Protein AF-0000000065813125 (afdb_homodimer)

Solvent-accessible surface area (backbone atoms only — not comparable to full-atom values): 13367 Å² total; per-residue (Å²): 130,63,46,65,55,63,41,62,30,25,76,52,88,74,86,52,54,38,49,26,31,68,71,47,76,56,97,66,33,38,31,30,34,45,43,91,52,68,70,61,21,37,37,38,36,41,31,60,46,72,47,95,60,71,37,33,35,40,44,36,37,39,37,48,48,38,74,35,76,42,75,55,94,86,38,79,38,81,37,50,70,49,64,30,41,36,41,37,38,36,38,35,47,63,82,59,48,48,71,53,29,41,50,52,45,34,33,58,37,25,51,46,29,88,86,27,37,57,38,48,16,47,24,61,71,46,55,54,99,130,67,41,68,57,64,43,60,29,24,74,52,87,73,87,54,53,39,48,26,31,67,71,46,76,56,97,66,32,41,29,27,32,45,42,89,52,70,70,61,20,37,37,38,37,40,32,60,45,71,50,92,91,45,37,33,36,38,43,35,38,39,38,48,48,39,73,36,78,42,75,55,95,86,40,79,38,81,38,50,71,47,63,30,42,37,42,36,39,37,38,35,49,64,83,60,47,50,71,52,28,40,51,52,46,34,32,56,38,26,53,46,30,86,86,25,40,57,38,50,19,47,26,60,70,48,64,77,73

Organism: Enterobacteria phage f2 (NCBI:txid12016)

Secondary structure (DSSP, 8-state):
--S---EEEE-STTTT-EEEEEEEEETTEEEEES-S-GGG--EEEEEEEE-SSSEEEEEEEEEEEEEEEEEETTEEEEEEEEEEEEEEEEEEETT--HHHHHHHHHHHHHHT-TTSHHHHHHHTT----/--S---EEEE-STTTT-EEEEEEEEETTEEEEES-S-GGG--EEEEEEEE-TTSEEEEEEEEEEEEEEEEEETTEEEEEEEEEEEEEEEEEEETT--HHHHHHHHHHHHHHT-TTSHHHHHHHTT----

pLDDT: mean 89.09, std 10.0, range [42.03, 98.44]

Structure (mmCIF, N/CA/C/O backbone):
data_AF-0000000065813125-model_v1
#
loop_
_entity.id
_entity.type
_entity.pdbx_description
1 polymer 'Capsid protein'
#
loop_
_atom_site.group_PDB
_atom_site.id
_atom_site.type_symbol
_atom_site.label_atom_id
_atom_site.label_alt_id
_atom_site.label_comp_id
_atom_site.label_asym_id
_atom_site.label_entity_id
_atom_site.label_seq_id
_atom_site.pdbx_PDB_ins_code
_atom_site.Cartn_x
_atom_site.Cartn_y
_atom_site.Cartn_z
_atom_site.occupancy
_atom_site.B_iso_or_equiv
_atom_site.auth_seq_id
_atom_site.auth_comp_id
_atom_site.auth_asym_id
_atom_site.auth_atom_id
_atom_site.pdbx_PDB_model_num
ATOM 1 N N . ALA A 1 1 ? 24.297 2.996 3.354 1 42.03 1 ALA A N 1
ATOM 2 C CA . ALA A 1 1 ? 24.109 1.572 3.088 1 42.03 1 ALA A CA 1
ATOM 3 C C . ALA A 1 1 ? 22.938 1.348 2.125 1 42.03 1 ALA A C 1
ATOM 5 O O . ALA A 1 1 ? 21.922 2.047 2.191 1 42.03 1 ALA A O 1
ATOM 6 N N . SER A 1 2 ? 23.062 0.687 0.955 1 60.03 2 SER A N 1
ATOM 7 C CA . SER A 1 2 ? 22.078 0.511 -0.102 1 60.03 2 SER A CA 1
ATOM 8 C C . SER A 1 2 ? 20.812 -0.172 0.426 1 60.03 2 SER A C 1
ATOM 10 O O . SER A 1 2 ? 20.906 -1.135 1.191 1 60.03 2 SER A O 1
ATOM 12 N N . ASN A 1 3 ? 19.641 0.522 0.555 1 76.31 3 ASN A N 1
ATOM 13 C CA . ASN A 1 3 ? 18.375 -0.06 0.98 1 76.31 3 ASN A CA 1
ATOM 14 C C . ASN A 1 3 ? 17.859 -1.075 -0.034 1 76.31 3 ASN A C 1
ATOM 16 O O . ASN A 1 3 ? 16.734 -1.58 0.101 1 76.31 3 ASN A O 1
ATOM 20 N N . PHE A 1 4 ? 18.812 -1.383 -1.034 1 89.56 4 PHE A N 1
ATOM 21 C CA . PHE A 1 4 ? 18.438 -2.348 -2.059 1 89.56 4 PHE A CA 1
ATOM 22 C C . PHE A 1 4 ? 18.844 -3.76 -1.652 1 89.56 4 PHE A C 1
ATOM 24 O O . PHE A 1 4 ? 19.844 -4.281 -2.135 1 89.56 4 PHE A O 1
ATOM 31 N N . THR A 1 5 ? 18.156 -4.352 -0.687 1 93.56 5 THR A N 1
ATOM 32 C CA . THR A 1 5 ? 18.422 -5.648 -0.076 1 93.56 5 THR A CA 1
ATOM 33 C C . THR A 1 5 ? 17.219 -6.566 -0.185 1 93.56 5 THR A C 1
ATOM 35 O O . THR A 1 5 ? 16.125 -6.121 -0.535 1 93.56 5 THR A O 1
ATOM 38 N N . GLN A 1 6 ? 17.516 -7.852 0.029 1 95.31 6 GLN A N 1
ATOM 39 C CA . GLN A 1 6 ? 16.406 -8.82 0.037 1 95.31 6 GLN A CA 1
ATOM 40 C C . GLN A 1 6 ? 15.484 -8.586 1.226 1 95.31 6 GLN A C 1
ATOM 42 O O . GLN A 1 6 ? 15.898 -8.031 2.246 1 95.31 6 GLN A O 1
ATOM 47 N N . PHE A 1 7 ? 14.188 -8.945 1.043 1 95.12 7 PHE A N 1
ATOM 48 C CA . PHE A 1 7 ? 13.242 -8.859 2.146 1 95.12 7 PHE A CA 1
ATOM 49 C C . PHE A 1 7 ? 12.109 -9.859 1.967 1 95.12 7 PHE A C 1
ATOM 51 O O . PHE A 1 7 ? 11.898 -10.383 0.869 1 95.12 7 PHE A O 1
ATOM 58 N N . VAL A 1 8 ? 11.43 -10.148 3.074 1 95.62 8 VAL A N 1
ATOM 59 C CA . VAL A 1 8 ? 10.258 -11.016 3.047 1 95.62 8 VAL A CA 1
ATOM 60 C C . VAL A 1 8 ? 9.039 -10.234 2.576 1 95.62 8 VAL A C 1
ATOM 62 O O . VAL A 1 8 ? 8.602 -9.297 3.246 1 95.62 8 VAL A O 1
ATOM 65 N N . LEU A 1 9 ? 8.547 -10.594 1.414 1 96.75 9 LEU A N 1
ATOM 66 C CA . LEU A 1 9 ? 7.371 -9.938 0.85 1 96.75 9 LEU A CA 1
ATOM 67 C C . LEU A 1 9 ? 6.09 -10.562 1.395 1 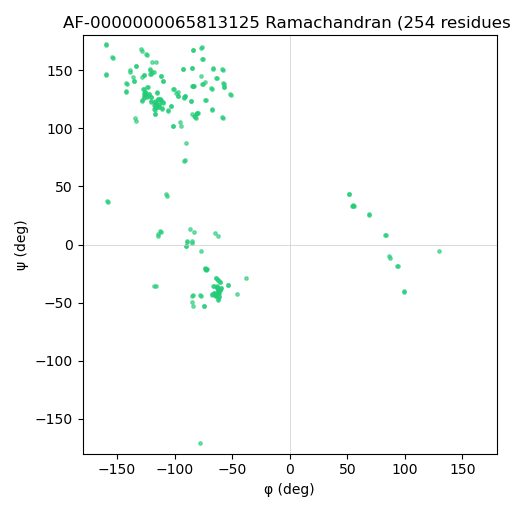96.75 9 LEU A C 1
ATOM 69 O O . LEU A 1 9 ? 5.129 -9.844 1.701 1 96.75 9 LEU A O 1
ATOM 73 N N . VAL A 1 10 ? 6.051 -11.883 1.447 1 95.19 10 VAL A N 1
ATOM 74 C CA . VAL A 1 10 ? 4.914 -12.586 2.023 1 95.19 10 VAL A CA 1
ATOM 75 C C . VAL A 1 10 ? 5.359 -13.367 3.262 1 95.19 10 VAL A C 1
ATOM 77 O O . VAL A 1 10 ? 6.234 -14.234 3.176 1 95.19 10 VAL A O 1
ATOM 80 N N . ASN A 1 11 ? 4.754 -12.984 4.398 1 92.31 11 ASN A N 1
ATOM 81 C CA . ASN A 1 11 ? 4.957 -13.727 5.637 1 92.31 11 ASN A CA 1
ATOM 82 C C . ASN A 1 11 ? 3.773 -14.641 5.945 1 92.31 11 ASN A C 1
ATOM 84 O O . ASN A 1 11 ? 2.707 -14.164 6.344 1 92.31 11 ASN A O 1
ATOM 88 N N . ASP A 1 12 ? 3.959 -15.898 5.664 1 83.69 12 ASP A N 1
ATOM 89 C CA . ASP A 1 12 ? 2.896 -16.859 5.914 1 83.69 12 ASP A CA 1
ATOM 90 C C . ASP A 1 12 ? 3.229 -17.75 7.117 1 83.69 12 ASP A C 1
ATOM 92 O O . ASP A 1 12 ? 3.105 -18.969 7.051 1 83.69 12 ASP A O 1
ATOM 96 N N . GLY A 1 13 ? 3.742 -17.141 8.188 1 74.31 13 GLY A N 1
ATOM 97 C CA . GLY A 1 13 ? 4.031 -17.844 9.422 1 74.31 13 GLY A CA 1
ATOM 98 C C . GLY A 1 13 ? 5.18 -18.828 9.289 1 74.31 13 GLY A C 1
ATOM 99 O O . GLY A 1 13 ? 5.227 -19.844 10 1 74.31 13 GLY A O 1
ATOM 100 N N . GLY A 1 14 ? 6.148 -18.625 8.344 1 69.94 14 GLY A N 1
ATOM 101 C CA . GLY A 1 14 ? 7.34 -19.438 8.219 1 69.94 14 GLY A CA 1
ATOM 102 C C . GLY A 1 14 ? 7.227 -20.5 7.133 1 69.94 14 GLY A C 1
ATOM 103 O O . GLY A 1 14 ? 8.18 -20.734 6.387 1 69.94 14 GLY A O 1
ATOM 104 N N . THR A 1 15 ? 6.113 -21.172 6.969 1 64.56 15 THR A N 1
ATOM 105 C CA . THR A 1 15 ? 6.023 -22.297 6.051 1 64.56 15 THR A CA 1
ATOM 106 C C . THR A 1 15 ? 5.727 -21.828 4.633 1 64.56 15 THR A C 1
ATOM 108 O O . THR A 1 15 ? 6.035 -22.531 3.662 1 64.56 15 THR A O 1
ATOM 111 N N . GLY A 1 16 ? 5.664 -20.469 4.457 1 78.56 16 GLY A N 1
ATOM 112 C CA . GLY A 1 16 ? 5.25 -20.016 3.141 1 78.56 16 GLY A CA 1
ATOM 113 C C . GLY A 1 16 ? 5.695 -18.594 2.836 1 78.56 16 GLY A C 1
ATOM 114 O O . GLY A 1 16 ? 5.051 -17.891 2.055 1 78.56 16 GLY A O 1
ATOM 115 N N . ASN A 1 17 ? 6.91 -18.422 3.377 1 90.5 17 ASN A N 1
ATOM 116 C CA . ASN A 1 17 ? 7.391 -17.062 3.133 1 90.5 17 ASN A CA 1
ATOM 117 C C . ASN A 1 17 ? 7.875 -16.891 1.696 1 90.5 17 ASN A C 1
ATOM 119 O O . ASN A 1 17 ? 8.453 -17.812 1.116 1 90.5 17 ASN A O 1
ATOM 123 N N . VAL A 1 18 ? 7.555 -15.844 1.128 1 93.06 18 VAL A N 1
ATOM 124 C CA . VAL A 1 18 ? 8.133 -15.453 -0.151 1 93.06 18 VAL A CA 1
ATOM 125 C C . VAL A 1 18 ? 9.133 -14.32 0.063 1 93.06 18 VAL A C 1
ATOM 127 O O . VAL A 1 18 ? 8.758 -13.234 0.521 1 93.06 18 VAL A O 1
ATOM 130 N N . THR A 1 19 ? 10.359 -14.648 -0.222 1 94.88 19 THR A N 1
ATOM 131 C CA . THR A 1 19 ? 11.414 -13.633 -0.157 1 94.88 19 THR A CA 1
ATOM 132 C C . THR A 1 19 ? 11.758 -13.125 -1.553 1 94.88 19 THR A C 1
ATOM 134 O O . THR A 1 19 ? 11.852 -13.906 -2.5 1 94.88 19 THR A O 1
ATOM 137 N N . VAL A 1 20 ? 11.844 -11.812 -1.65 1 95.69 20 VAL A N 1
ATOM 138 C CA . VAL A 1 20 ? 12.281 -11.242 -2.92 1 95.69 20 VAL A CA 1
ATOM 139 C C . VAL A 1 20 ? 13.68 -10.641 -2.762 1 95.69 20 VAL A C 1
ATOM 141 O O . VAL A 1 20 ? 14 -10.07 -1.717 1 95.69 20 VAL A O 1
ATOM 144 N N . ALA A 1 21 ? 14.453 -10.836 -3.771 1 94.88 21 ALA A N 1
ATOM 145 C CA . ALA A 1 21 ? 15.836 -10.359 -3.773 1 94.88 21 ALA A CA 1
ATOM 146 C C . ALA A 1 21 ? 16.078 -9.398 -4.934 1 94.88 21 ALA A C 1
ATOM 148 O O . ALA A 1 21 ? 15.398 -9.469 -5.961 1 94.88 21 ALA A O 1
ATOM 149 N N . PRO A 1 22 ? 17.016 -8.453 -4.695 1 94.31 22 PRO A N 1
ATOM 150 C CA . PRO A 1 22 ? 17.375 -7.559 -5.797 1 94.31 22 PRO A CA 1
ATOM 151 C C . PRO A 1 22 ? 17.719 -8.312 -7.078 1 94.31 22 PRO A C 1
ATOM 153 O O . PRO A 1 22 ? 18.5 -9.266 -7.047 1 94.31 22 PRO A O 1
ATOM 156 N N . SER A 1 23 ? 17.109 -7.918 -8.117 1 93 23 SER A N 1
ATOM 157 C CA . SER A 1 23 ? 17.359 -8.578 -9.398 1 93 23 SER A CA 1
ATOM 158 C C . SER A 1 23 ? 17.984 -7.613 -10.406 1 93 23 SER A C 1
ATOM 160 O O . SER A 1 23 ? 18.719 -8.023 -11.297 1 93 23 SER A O 1
ATOM 162 N N . ASN A 1 24 ? 17.562 -6.398 -10.336 1 91.94 24 ASN A N 1
ATOM 163 C CA . ASN A 1 24 ? 18.016 -5.402 -11.297 1 91.94 24 ASN A CA 1
ATOM 164 C C . ASN A 1 24 ? 17.812 -3.984 -10.773 1 91.94 24 ASN A C 1
ATOM 166 O O . ASN A 1 24 ? 16.906 -3.732 -9.977 1 91.94 24 ASN A O 1
ATOM 170 N N . PHE A 1 25 ? 18.734 -3.096 -11.148 1 92.81 25 PHE A N 1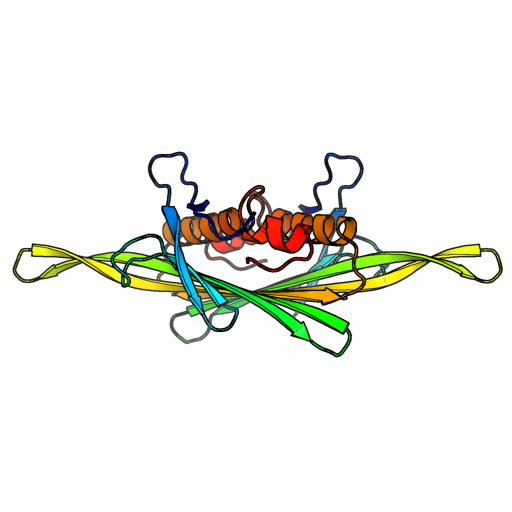
ATOM 171 C CA . PHE A 1 25 ? 18.578 -1.657 -10.961 1 92.81 25 PHE A CA 1
ATOM 172 C C . PHE A 1 25 ? 18.953 -0.908 -12.234 1 92.81 25 PHE A C 1
ATOM 174 O O . PHE A 1 25 ? 20.125 -0.836 -12.602 1 92.81 25 PHE A O 1
ATOM 181 N N . ALA A 1 26 ? 17.938 -0.42 -12.891 1 91.19 26 ALA A N 1
ATOM 182 C CA . ALA A 1 26 ? 18.172 0.284 -14.148 1 91.19 26 ALA A CA 1
ATOM 183 C C . ALA A 1 26 ? 17.25 1.487 -14.289 1 91.19 26 ALA A C 1
ATOM 185 O O . ALA A 1 26 ? 16.078 1.416 -13.93 1 91.19 26 ALA A O 1
ATOM 186 N N . ASN A 1 27 ? 17.766 2.639 -14.781 1 90.31 27 ASN A N 1
ATOM 187 C CA . ASN A 1 27 ? 17 3.848 -15.07 1 90.31 27 ASN A CA 1
ATOM 188 C C . ASN A 1 27 ? 16.234 4.328 -13.844 1 90.31 27 ASN A C 1
ATOM 190 O O . ASN A 1 27 ? 15.062 4.703 -13.953 1 90.31 27 ASN A O 1
ATOM 194 N N . GLY A 1 28 ? 16.781 4.137 -12.703 1 89 28 GLY A N 1
ATOM 195 C CA . GLY A 1 28 ? 16.188 4.629 -11.469 1 89 28 GLY A CA 1
ATOM 196 C C . GLY A 1 28 ? 15.102 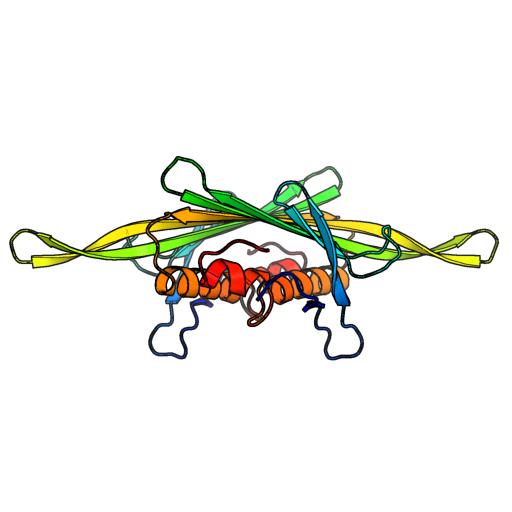3.711 -10.922 1 89 28 GLY A C 1
ATOM 197 O O . GLY A 1 28 ? 14.367 4.086 -10.008 1 89 28 GLY A O 1
ATOM 198 N N . VAL A 1 29 ? 14.977 2.535 -11.531 1 94.31 29 VAL A N 1
ATOM 199 C CA . VAL A 1 29 ? 13.969 1.584 -11.078 1 94.31 29 VAL A CA 1
ATOM 200 C C . VAL A 1 29 ? 14.648 0.377 -10.438 1 94.31 29 VAL A C 1
ATOM 202 O O . VAL A 1 29 ? 15.453 -0.307 -11.078 1 94.31 29 VAL A O 1
ATOM 205 N N . ALA A 1 30 ? 14.391 0.159 -9.133 1 95.62 30 ALA A N 1
ATOM 206 C CA . ALA A 1 30 ? 14.836 -1.035 -8.422 1 95.62 30 ALA A CA 1
ATOM 207 C C . ALA A 1 30 ? 13.867 -2.191 -8.625 1 95.62 30 ALA A C 1
ATOM 209 O O . ALA A 1 30 ? 12.648 -2.002 -8.578 1 95.62 30 ALA A O 1
ATOM 210 N N . GLU A 1 31 ? 14.414 -3.355 -8.859 1 95.31 31 GLU A N 1
ATOM 211 C CA . GLU A 1 31 ? 13.586 -4.543 -9.062 1 95.31 31 GLU A CA 1
ATOM 212 C C . GLU A 1 31 ? 14.008 -5.672 -8.125 1 95.31 31 GLU A C 1
ATOM 214 O O . GLU A 1 31 ? 15.195 -5.965 -7.992 1 95.31 31 GLU A O 1
ATOM 219 N N . TRP A 1 32 ? 13.047 -6.266 -7.371 1 95.56 32 TRP A N 1
ATOM 220 C CA . TRP A 1 32 ? 13.203 -7.488 -6.594 1 95.56 32 TRP A CA 1
ATOM 221 C C . TRP A 1 32 ? 12.375 -8.625 -7.188 1 95.56 32 TRP A C 1
ATOM 223 O O . TRP A 1 32 ? 11.258 -8.406 -7.656 1 95.56 32 TRP A O 1
ATOM 233 N N . ILE A 1 33 ? 12.875 -9.828 -7.109 1 95.56 33 ILE A N 1
ATOM 234 C CA . ILE A 1 33 ? 12.133 -10.984 -7.602 1 95.56 33 ILE A CA 1
ATOM 235 C C . ILE A 1 33 ? 12.289 -12.148 -6.621 1 95.56 33 ILE A C 1
ATOM 237 O O . ILE A 1 33 ? 13.289 -12.234 -5.902 1 95.56 33 ILE A O 1
ATOM 241 N N . SER A 1 34 ? 11.297 -13.016 -6.48 1 93.81 34 SER A N 1
ATOM 242 C CA . SER A 1 34 ? 11.32 -14.141 -5.551 1 93.81 34 SER A CA 1
ATOM 243 C C . SER A 1 34 ? 12.031 -15.344 -6.156 1 93.81 34 SER A C 1
ATOM 245 O O . SER A 1 34 ? 12.539 -16.203 -5.434 1 93.81 34 SER A O 1
ATOM 247 N N . SER A 1 35 ? 11.68 -15.75 -7.242 1 77.5 35 SER A N 1
ATOM 248 C CA . SER A 1 35 ? 12.219 -16.953 -7.867 1 77.5 35 SER A CA 1
ATOM 249 C C . SER A 1 35 ? 12.969 -16.625 -9.148 1 77.5 35 SER A C 1
ATOM 251 O O . SER A 1 35 ? 12.805 -15.539 -9.711 1 77.5 35 SER A O 1
ATOM 253 N N . ASN A 1 36 ? 13.766 -17.641 -9.289 1 63.97 36 ASN A N 1
ATOM 254 C CA . ASN A 1 36 ? 14.539 -17.516 -10.516 1 63.97 36 ASN A CA 1
ATOM 255 C C . ASN A 1 36 ? 13.68 -17.781 -11.75 1 63.97 36 ASN A C 1
ATOM 257 O O . ASN A 1 36 ? 14.047 -17.406 -12.859 1 63.97 36 ASN A O 1
ATOM 261 N N . SER A 1 37 ? 12.539 -18.5 -11.438 1 69.38 37 SER A N 1
ATOM 262 C CA . SER A 1 37 ? 11.633 -18.625 -12.578 1 69.38 37 SER A CA 1
ATOM 263 C C . SER A 1 37 ? 10.719 -17.422 -12.695 1 69.38 37 SER A C 1
ATOM 265 O O . SER A 1 37 ? 9.836 -17.219 -11.859 1 69.38 37 SER A O 1
ATOM 267 N N . ARG A 1 38 ? 10.891 -16.641 -13.719 1 68.75 38 ARG A N 1
ATOM 268 C CA . ARG A 1 38 ? 10.242 -15.344 -13.883 1 68.75 38 ARG A CA 1
ATOM 269 C C . ARG A 1 38 ? 8.727 -15.5 -14 1 68.75 38 ARG A C 1
ATOM 271 O O . ARG A 1 38 ? 7.977 -14.625 -13.562 1 68.75 38 ARG A O 1
ATOM 278 N N . SER A 1 39 ? 8.32 -16.703 -14.539 1 76.38 39 SER A N 1
ATOM 279 C CA . SER A 1 39 ? 6.883 -16.844 -14.75 1 76.38 39 SER A CA 1
ATOM 280 C C . SER A 1 39 ? 6.148 -17.031 -13.422 1 76.38 39 SER A C 1
ATOM 282 O O . SER A 1 39 ? 4.961 -16.734 -13.32 1 76.38 39 SER A O 1
ATOM 284 N N . GLN A 1 40 ? 6.887 -17.453 -12.438 1 82.5 40 GLN A N 1
ATOM 285 C CA . GLN A 1 40 ? 6.254 -17.734 -11.156 1 82.5 40 GLN A CA 1
ATOM 286 C C . GLN A 1 40 ? 6.742 -16.781 -10.07 1 82.5 40 GLN A C 1
ATOM 288 O O . GLN A 1 40 ? 6.41 -16.938 -8.898 1 82.5 40 GLN A O 1
ATOM 293 N N . ALA A 1 41 ? 7.43 -15.859 -10.594 1 91.75 41 ALA A N 1
ATOM 294 C CA . ALA A 1 41 ? 8.102 -15.008 -9.609 1 91.75 41 ALA A CA 1
ATOM 295 C C . ALA A 1 41 ? 7.176 -13.898 -9.117 1 91.75 41 ALA A C 1
ATOM 297 O O . ALA A 1 41 ? 6.414 -13.328 -9.898 1 91.75 41 ALA A O 1
ATOM 298 N N . TYR A 1 42 ? 7.234 -13.727 -7.84 1 94.62 42 TYR A N 1
ATOM 299 C CA . TYR A 1 42 ? 6.793 -12.43 -7.328 1 94.62 42 TYR A CA 1
ATOM 300 C C . TYR A 1 42 ? 7.75 -11.32 -7.746 1 94.62 42 TYR A C 1
ATOM 302 O O . TYR A 1 42 ? 8.969 -11.5 -7.719 1 94.62 42 TYR A O 1
ATOM 310 N N . LYS A 1 43 ? 7.215 -10.234 -8.195 1 95.75 43 LYS A N 1
ATOM 311 C CA . LYS A 1 43 ? 8.055 -9.117 -8.633 1 95.75 43 LYS A CA 1
ATOM 312 C C . LYS A 1 43 ? 7.645 -7.82 -7.938 1 95.75 43 LYS A C 1
ATOM 314 O O . LYS A 1 43 ? 6.453 -7.531 -7.801 1 95.75 43 LYS A O 1
ATOM 319 N N . VAL A 1 44 ? 8.609 -7.105 -7.461 1 96.69 44 VAL A N 1
ATOM 320 C CA . VAL A 1 44 ? 8.438 -5.77 -6.902 1 96.69 44 VAL A CA 1
ATOM 321 C C . VAL A 1 44 ? 9.344 -4.781 -7.629 1 96.69 44 VAL A C 1
ATOM 323 O O . VAL A 1 44 ? 10.531 -5.055 -7.836 1 96.69 44 VAL A O 1
ATOM 326 N N . THR A 1 45 ? 8.797 -3.709 -8.109 1 97 45 THR A N 1
ATOM 327 C CA . THR A 1 45 ? 9.625 -2.619 -8.609 1 97 45 THR A CA 1
ATOM 328 C C . THR A 1 45 ? 9.336 -1.326 -7.852 1 97 45 THR A C 1
ATOM 330 O O . THR A 1 45 ? 8.211 -1.106 -7.402 1 97 45 THR A O 1
ATOM 333 N N . CYS A 1 46 ? 10.305 -0.516 -7.672 1 96.56 46 CYS A N 1
ATOM 334 C CA . CYS A 1 46 ? 10.164 0.774 -7.004 1 96.56 46 CYS A CA 1
ATOM 335 C C . CYS A 1 46 ? 11.039 1.828 -7.672 1 96.56 46 CYS A C 1
ATOM 337 O O . CYS A 1 46 ? 12.211 1.576 -7.965 1 96.56 46 CYS A O 1
ATOM 339 N N . SER A 1 47 ? 10.5 2.924 -7.941 1 94.88 47 SER A N 1
ATOM 340 C CA . SER A 1 47 ? 11.25 4.074 -8.43 1 94.88 47 SER A CA 1
ATOM 341 C C . SER A 1 47 ? 10.859 5.348 -7.695 1 94.88 47 SER A C 1
ATOM 343 O O . SER A 1 47 ? 9.758 5.441 -7.148 1 94.88 47 SER A O 1
ATOM 345 N N . VAL A 1 48 ? 11.789 6.285 -7.645 1 92.12 48 VAL A N 1
ATOM 346 C CA . VAL A 1 48 ? 11.57 7.594 -7.035 1 92.12 48 VAL A CA 1
ATOM 347 C C . VAL A 1 48 ? 11.969 8.695 -8.016 1 92.12 48 VAL A C 1
ATOM 349 O O . VAL A 1 48 ? 13.023 8.617 -8.648 1 92.12 48 VAL A O 1
ATOM 352 N N . ARG A 1 49 ? 11.094 9.5 -8.266 1 88.5 49 ARG A N 1
ATOM 353 C CA . ARG A 1 49 ? 11.398 10.656 -9.102 1 88.5 49 ARG A CA 1
ATOM 354 C C . ARG A 1 49 ? 11.125 11.953 -8.359 1 88.5 49 ARG A C 1
ATOM 356 O O . ARG A 1 49 ? 10.133 12.07 -7.637 1 88.5 49 ARG A O 1
ATOM 363 N N . GLN A 1 50 ? 12.18 12.758 -8.367 1 81.06 50 GLN A N 1
ATOM 364 C CA . GLN A 1 50 ? 11.984 14.109 -7.852 1 81.06 50 GLN A CA 1
ATOM 365 C C . GLN A 1 50 ? 11.672 15.086 -8.984 1 81.06 50 GLN A C 1
ATOM 367 O O . GLN A 1 50 ? 12.367 15.117 -9.992 1 81.06 50 GLN A O 1
ATOM 372 N N . SER A 1 51 ? 10.508 15.43 -9.156 1 65.81 51 SER A N 1
ATOM 373 C CA . SER A 1 51 ? 10.242 16.422 -10.188 1 65.81 51 SER A CA 1
ATOM 374 C C . SER A 1 51 ? 10.688 17.812 -9.742 1 65.81 51 SER A C 1
ATOM 376 O O . SER A 1 51 ? 10.867 18.062 -8.547 1 65.81 51 SER A O 1
ATOM 378 N N . SER A 1 52 ? 11.305 18.547 -10.812 1 58.31 52 SER A N 1
ATOM 379 C CA . SER A 1 52 ? 11.688 19.938 -10.617 1 58.31 52 SER A CA 1
ATOM 380 C C . SER A 1 52 ? 10.664 20.672 -9.766 1 58.31 52 SER A C 1
ATOM 382 O O . SER A 1 52 ? 10.992 21.656 -9.094 1 58.31 52 SER A O 1
ATOM 384 N N . ALA A 1 53 ? 9.539 20.109 -9.961 1 62.78 53 ALA A N 1
ATOM 385 C CA . ALA A 1 53 ? 8.586 20.766 -9.078 1 62.78 53 ALA A CA 1
ATOM 386 C C . ALA A 1 53 ? 8.727 20.266 -7.641 1 62.78 53 ALA A C 1
ATOM 388 O O . ALA A 1 53 ? 9.719 19.609 -7.301 1 62.78 53 ALA A O 1
ATOM 389 N N . GLN A 1 54 ? 7.84 20.578 -6.66 1 81.75 54 GLN A N 1
ATOM 390 C CA . GLN A 1 54 ? 7.734 20.672 -5.211 1 81.75 54 GLN A CA 1
ATOM 391 C C . GLN A 1 54 ? 7.367 19.328 -4.59 1 81.75 54 GLN A C 1
ATOM 393 O O . GLN A 1 54 ? 7.102 19.234 -3.391 1 81.75 54 GLN A O 1
ATOM 398 N N . ASN A 1 55 ? 7.516 18.141 -5.582 1 90.12 55 ASN A N 1
ATOM 399 C CA . ASN A 1 55 ? 7.086 16.891 -4.941 1 90.12 55 ASN A CA 1
ATOM 400 C C . ASN A 1 55 ? 8.055 15.75 -5.234 1 90.12 55 ASN A C 1
ATOM 402 O O . ASN A 1 55 ? 8.734 15.75 -6.262 1 90.12 55 ASN A O 1
ATOM 406 N N . ARG A 1 56 ? 8.281 14.883 -4.332 1 91.81 56 ARG A N 1
ATOM 407 C CA . ARG A 1 56 ? 8.859 13.555 -4.523 1 91.81 56 ARG A CA 1
ATOM 408 C C . ARG A 1 56 ? 7.773 12.516 -4.766 1 91.81 56 ARG A C 1
ATOM 410 O O . ARG A 1 56 ? 6.789 12.445 -4.02 1 91.81 56 ARG A O 1
ATOM 417 N N . LYS A 1 57 ? 7.949 11.766 -5.863 1 94 57 LYS A N 1
ATOM 418 C CA . LYS A 1 57 ? 6.949 10.773 -6.23 1 94 57 LYS A CA 1
ATOM 419 C C . LYS A 1 57 ? 7.543 9.367 -6.211 1 94 57 LYS A C 1
ATOM 421 O O . LYS A 1 57 ? 8.523 9.094 -6.902 1 94 57 LYS A O 1
ATOM 426 N N . TYR A 1 58 ? 7.039 8.492 -5.32 1 95.19 58 TYR A N 1
ATOM 427 C CA . TYR A 1 58 ? 7.371 7.07 -5.32 1 95.19 58 TYR A CA 1
ATOM 428 C C . TYR A 1 58 ? 6.379 6.281 -6.164 1 95.19 58 TYR A C 1
ATOM 430 O O . TYR A 1 58 ? 5.164 6.457 -6.031 1 95.19 58 TYR A O 1
ATOM 438 N N . THR A 1 59 ? 6.887 5.484 -7.109 1 96.56 59 THR A N 1
ATOM 439 C CA . THR A 1 59 ? 6.074 4.531 -7.859 1 96.56 59 THR A CA 1
ATOM 440 C C . THR A 1 59 ? 6.488 3.1 -7.531 1 96.56 59 THR A C 1
ATOM 442 O O . THR A 1 59 ? 7.641 2.715 -7.742 1 96.56 59 THR A O 1
ATOM 445 N N . ILE A 1 60 ? 5.547 2.309 -6.957 1 97.69 60 ILE A N 1
ATOM 446 C CA . ILE A 1 60 ? 5.801 0.93 -6.551 1 97.69 60 ILE A CA 1
ATOM 447 C C . ILE A 1 60 ? 4.824 -0.005 -7.258 1 97.69 60 ILE A C 1
ATOM 449 O O . ILE A 1 60 ? 3.619 0.257 -7.293 1 97.69 60 ILE A O 1
ATOM 453 N N . LYS A 1 61 ? 5.32 -1.019 -7.848 1 98.31 61 LYS A N 1
ATOM 454 C CA . LYS A 1 61 ? 4.5 -2.041 -8.492 1 98.31 61 LYS A CA 1
ATOM 455 C C . LYS A 1 61 ? 4.801 -3.426 -7.922 1 98.31 61 LYS A C 1
ATOM 457 O O . LYS A 1 61 ? 5.961 -3.758 -7.668 1 98.31 61 LYS A O 1
ATOM 462 N N . VAL A 1 62 ? 3.779 -4.18 -7.656 1 97.62 62 VAL A N 1
ATOM 463 C CA . VAL A 1 62 ? 3.908 -5.547 -7.168 1 97.62 62 VAL A CA 1
ATOM 464 C C . VAL A 1 62 ? 3.117 -6.496 -8.07 1 97.62 62 VAL A C 1
ATOM 466 O O . VAL A 1 62 ? 1.976 -6.203 -8.43 1 97.62 62 VAL A O 1
ATOM 469 N N . GLU A 1 63 ? 3.709 -7.523 -8.461 1 96.19 63 GLU A N 1
ATOM 470 C CA . GLU A 1 63 ? 3.055 -8.633 -9.148 1 96.19 63 GLU A CA 1
ATOM 471 C C . GLU A 1 63 ? 3.045 -9.891 -8.289 1 96.19 63 GLU A C 1
ATOM 473 O O . GLU A 1 63 ? 4.094 -10.328 -7.812 1 96.19 63 GLU A O 1
ATOM 478 N N . VAL A 1 64 ? 1.897 -10.445 -8.062 1 94.06 64 VAL A N 1
ATOM 479 C CA . VAL A 1 64 ? 1.713 -11.68 -7.301 1 94.06 64 VAL A CA 1
ATOM 480 C C . VAL A 1 64 ? 1.122 -12.758 -8.203 1 94.06 64 VAL A C 1
ATOM 482 O O . VAL A 1 64 ? -0.047 -12.688 -8.594 1 94.06 64 VAL A O 1
ATOM 485 N N . PRO A 1 65 ? 1.852 -13.742 -8.477 1 92.81 65 PRO A N 1
ATOM 486 C CA . PRO A 1 65 ? 1.376 -14.805 -9.367 1 92.81 65 PRO A CA 1
ATOM 487 C C . PRO A 1 65 ? 0.555 -15.859 -8.633 1 92.81 65 PRO A C 1
ATOM 489 O O . PRO A 1 65 ? 0.72 -16.047 -7.426 1 92.81 65 PRO A O 1
ATOM 492 N N . LYS A 1 66 ? -0.3 -16.453 -9.312 1 90.88 66 LYS A N 1
ATOM 493 C CA . LYS A 1 66 ? -0.893 -17.734 -8.945 1 90.88 66 LYS A CA 1
ATOM 494 C C . LYS A 1 66 ? -0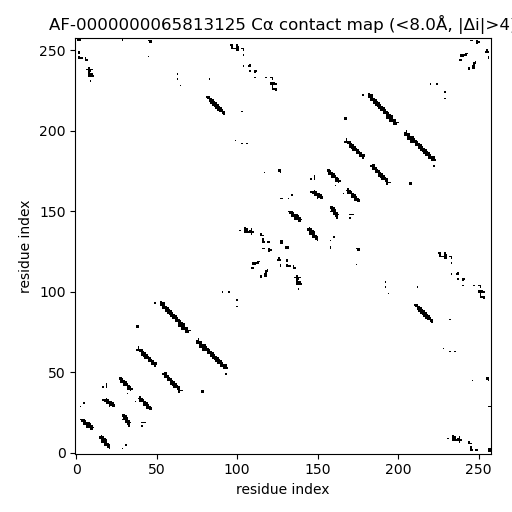.298 -18.875 -9.766 1 90.88 66 LYS A C 1
ATOM 496 O O . LYS A 1 66 ? -0.361 -18.844 -11 1 90.88 66 LYS A O 1
ATOM 501 N N . VAL A 1 67 ? 0.28 -19.734 -9.023 1 83.5 67 VAL A N 1
ATOM 502 C CA . VAL A 1 67 ? 0.909 -20.859 -9.711 1 83.5 67 VAL A CA 1
ATOM 503 C C . VAL A 1 67 ? -0.035 -22.062 -9.711 1 83.5 67 VAL A C 1
ATOM 505 O O . VAL A 1 67 ? -0.673 -22.359 -8.703 1 83.5 67 VAL A O 1
ATOM 508 N N . ALA A 1 68 ? -0.261 -22.609 -10.859 1 83 68 ALA A N 1
ATOM 509 C CA . ALA A 1 68 ? -1.04 -23.828 -11.023 1 83 68 ALA A CA 1
ATOM 510 C C . ALA A 1 68 ? -0.196 -24.938 -11.656 1 83 68 ALA A C 1
ATOM 512 O O . ALA A 1 68 ? 0.816 -24.656 -12.305 1 83 68 ALA A O 1
ATOM 513 N N . THR A 1 69 ? -0.602 -26.109 -11.211 1 83.12 69 THR A N 1
ATOM 514 C CA . THR A 1 69 ? 0.071 -27.266 -11.797 1 83.12 69 THR A CA 1
ATOM 515 C C . THR A 1 69 ? -0.611 -27.688 -13.102 1 83.12 69 THR A C 1
ATOM 517 O O . THR A 1 69 ? -1.837 -27.797 -13.156 1 83.12 69 THR A O 1
ATOM 520 N N . GLN A 1 70 ? 0.172 -27.719 -14.172 1 81.81 70 GLN A N 1
ATOM 521 C CA . GLN A 1 70 ? -0.337 -28.219 -15.438 1 81.81 70 GLN A CA 1
ATOM 522 C C . GLN A 1 70 ? 0.386 -29.5 -15.852 1 81.81 70 GLN A C 1
ATOM 524 O O . GLN A 1 70 ? 1.602 -29.609 -15.688 1 81.81 70 GLN A O 1
ATOM 529 N N . THR A 1 71 ? -0.404 -30.5 -16.094 1 85.75 71 THR A N 1
ATOM 530 C CA . THR A 1 71 ? 0.17 -31.766 -16.562 1 85.75 71 THR A CA 1
ATOM 531 C C . THR A 1 71 ? 0.424 -31.703 -18.062 1 85.75 71 THR A C 1
ATOM 533 O O . THR A 1 71 ? -0.509 -31.531 -18.859 1 85.75 71 THR A O 1
ATOM 536 N N . VAL A 1 72 ? 1.709 -31.641 -18.422 1 81.31 72 VAL A N 1
ATOM 537 C CA . VAL A 1 72 ? 2.096 -31.688 -19.828 1 81.31 72 VAL A CA 1
ATOM 538 C C . VAL A 1 72 ? 2.938 -32.938 -20.094 1 81.31 72 VAL A C 1
ATOM 540 O O . VAL A 1 72 ? 4 -33.094 -19.5 1 81.31 72 VAL A O 1
ATOM 543 N N . GLY A 1 73 ? 2.416 -33.719 -21.047 1 87.88 73 GLY A N 1
ATOM 544 C CA . GLY A 1 73 ? 3.113 -34.938 -21.375 1 87.88 73 GLY A CA 1
ATOM 545 C C . GLY A 1 73 ? 3.361 -35.812 -20.172 1 87.88 73 GLY A C 1
ATOM 546 O O . GLY A 1 73 ? 4.422 -36.438 -20.062 1 87.88 73 GLY A O 1
ATOM 547 N N . GLY A 1 74 ? 2.479 -35.812 -19.219 1 88 74 GLY A N 1
ATOM 548 C CA . GLY A 1 74 ? 2.59 -36.656 -18.047 1 88 74 GLY A CA 1
ATOM 549 C C . GLY A 1 74 ? 3.42 -36.062 -16.938 1 88 74 GLY A C 1
ATOM 550 O O . GLY A 1 74 ? 3.566 -36.656 -15.867 1 88 74 GLY A O 1
ATOM 551 N N . VAL A 1 75 ? 4.066 -34.969 -17.328 1 87.44 75 VAL A N 1
ATOM 552 C CA . VAL A 1 75 ? 4.875 -34.312 -16.312 1 87.44 75 VAL A CA 1
ATOM 553 C C . VAL A 1 75 ? 4.094 -33.125 -15.727 1 87.44 75 VAL A C 1
ATOM 555 O O . VAL A 1 75 ? 3.459 -32.375 -16.469 1 87.44 75 VAL A O 1
ATOM 558 N N . GLU A 1 76 ? 4.043 -33.062 -14.336 1 84.31 76 GLU A N 1
ATOM 559 C CA . GLU A 1 76 ? 3.42 -31.938 -13.656 1 84.31 76 GLU A CA 1
ATOM 560 C C . GLU A 1 76 ? 4.367 -30.734 -13.594 1 84.31 76 GLU A C 1
ATOM 562 O O . GLU A 1 76 ? 5.457 -30.828 -13.023 1 84.31 76 GLU A O 1
ATOM 567 N N . LEU A 1 77 ? 3.959 -29.719 -14.312 1 81.12 77 LEU A N 1
ATOM 568 C CA . LEU A 1 77 ? 4.77 -28.5 -14.32 1 81.12 77 LEU A CA 1
ATOM 569 C C . LEU A 1 77 ? 4.012 -27.344 -13.688 1 81.12 77 LEU A C 1
ATOM 571 O O . LEU A 1 77 ? 2.834 -27.125 -13.984 1 81.12 77 LEU A O 1
ATOM 575 N N . PRO A 1 78 ? 4.676 -26.688 -12.773 1 77.69 78 PRO A N 1
ATOM 576 C CA . PRO A 1 78 ? 4.047 -25.469 -12.242 1 77.69 78 PRO A CA 1
ATOM 577 C C . PRO A 1 78 ? 4.062 -24.312 -13.242 1 77.69 78 PRO A C 1
ATOM 579 O O . PRO A 1 78 ? 5.098 -24.047 -13.859 1 77.69 78 PRO A O 1
ATOM 582 N N . VAL A 1 79 ? 2.873 -23.719 -13.57 1 78.06 79 VAL A N 1
ATOM 583 C CA . VAL A 1 79 ? 2.77 -22.562 -14.453 1 78.06 79 VAL A CA 1
ATOM 584 C C . VAL A 1 79 ? 1.975 -21.453 -13.758 1 78.06 79 VAL A C 1
ATOM 586 O O . VAL A 1 79 ? 1.081 -21.734 -12.961 1 78.06 79 VAL A O 1
ATOM 589 N N . ALA A 1 80 ? 2.451 -20.234 -14.125 1 77.81 80 ALA A N 1
ATOM 590 C CA . ALA A 1 80 ? 1.629 -19.125 -13.641 1 77.81 80 ALA A CA 1
ATOM 591 C C . ALA A 1 80 ? 0.268 -19.109 -14.328 1 77.81 80 ALA A C 1
ATOM 593 O O . ALA A 1 80 ? 0.184 -18.953 -15.547 1 77.81 80 ALA A O 1
ATOM 594 N N . ALA A 1 81 ? -0.728 -19.312 -13.531 1 85.56 81 ALA A N 1
ATOM 595 C CA . ALA A 1 81 ? -2.086 -19.297 -14.07 1 85.56 81 ALA A CA 1
ATOM 596 C C . ALA A 1 81 ? -2.574 -17.875 -14.312 1 85.56 81 ALA A C 1
ATOM 598 O O . ALA A 1 81 ? -3.143 -17.578 -15.367 1 85.56 81 ALA A O 1
ATOM 599 N N . TRP A 1 82 ? -2.365 -17.031 -13.461 1 89.5 82 TRP A N 1
ATOM 600 C CA . TRP A 1 82 ? -2.686 -15.617 -13.547 1 89.5 82 TRP A CA 1
ATOM 601 C C . TRP A 1 82 ? -1.854 -14.805 -12.555 1 89.5 82 TRP A C 1
ATOM 603 O O . TRP A 1 82 ? -1.066 -15.367 -11.789 1 89.5 82 TRP A O 1
ATOM 613 N N . ARG A 1 83 ? -1.968 -13.453 -12.672 1 92.81 83 ARG A N 1
ATOM 614 C CA . ARG A 1 83 ? -1.253 -12.547 -11.781 1 92.81 83 ARG A CA 1
ATOM 615 C C . ARG A 1 83 ? -2.16 -11.422 -11.297 1 92.81 83 ARG A C 1
ATOM 617 O O . ARG A 1 83 ? -3.051 -10.984 -12.031 1 92.81 83 ARG A O 1
ATOM 624 N N . SER A 1 84 ? -1.991 -11.102 -10.078 1 94.56 84 SER A N 1
ATOM 625 C CA . SER A 1 84 ? -2.533 -9.844 -9.594 1 94.56 84 SER A CA 1
ATOM 626 C C . SER A 1 84 ? -1.498 -8.727 -9.68 1 94.56 84 SER A C 1
ATOM 628 O O . SER A 1 84 ? -0.294 -8.984 -9.633 1 94.56 84 SER A O 1
ATOM 630 N N . TYR A 1 85 ? -2.006 -7.492 -9.859 1 96.69 85 TYR A N 1
ATOM 631 C CA . TYR A 1 85 ? -1.134 -6.332 -10.016 1 96.69 85 TYR A CA 1
ATOM 632 C C . TYR A 1 85 ? -1.495 -5.234 -9.031 1 96.69 85 TYR A C 1
ATOM 634 O O . TYR A 1 85 ? -2.664 -4.863 -8.898 1 96.69 85 TYR A O 1
ATOM 642 N N . LEU A 1 86 ? -0.493 -4.801 -8.312 1 98.06 86 LEU A N 1
ATOM 643 C CA . LEU A 1 86 ? -0.625 -3.635 -7.441 1 98.06 86 LEU A CA 1
ATOM 644 C C . LEU A 1 86 ? 0.213 -2.471 -7.961 1 98.06 86 LEU A C 1
ATOM 646 O O . LEU A 1 86 ? 1.406 -2.631 -8.227 1 98.06 86 LEU A O 1
ATOM 650 N N . ASN A 1 87 ? -0.426 -1.333 -8.188 1 98.44 87 ASN A N 1
ATOM 651 C CA . ASN A 1 87 ? 0.242 -0.072 -8.484 1 98.44 87 ASN A CA 1
ATOM 652 C C . ASN A 1 87 ? 0.041 0.95 -7.371 1 98.44 87 ASN A C 1
ATOM 654 O O . ASN A 1 87 ? -1.095 1.285 -7.027 1 98.44 87 ASN A O 1
ATOM 658 N N . LEU A 1 88 ? 1.148 1.399 -6.777 1 98.31 88 LEU A N 1
ATOM 659 C CA . LEU A 1 88 ? 1.125 2.383 -5.699 1 98.31 88 LEU A CA 1
ATOM 660 C C . LEU A 1 88 ? 1.909 3.633 -6.086 1 98.31 88 LEU A C 1
ATOM 662 O O . LEU A 1 88 ? 3.068 3.541 -6.492 1 98.31 88 LEU A O 1
ATOM 666 N N . GLU A 1 89 ? 1.218 4.754 -6.047 1 97.5 89 GLU A N 1
ATOM 667 C CA . GLU A 1 89 ? 1.868 6.047 -6.254 1 97.5 89 GLU A CA 1
ATOM 668 C C . GLU A 1 89 ? 1.761 6.926 -5.012 1 97.5 89 GLU A C 1
ATOM 670 O O . GLU A 1 89 ? 0.657 7.234 -4.559 1 97.5 89 GLU A O 1
ATOM 675 N N . LEU A 1 90 ? 2.904 7.301 -4.508 1 96.81 90 LEU A N 1
ATOM 676 C CA . LEU A 1 90 ? 2.984 8.172 -3.34 1 96.81 90 LEU A CA 1
ATOM 677 C C . LEU A 1 90 ? 3.639 9.5 -3.699 1 96.81 90 LEU A C 1
ATOM 679 O O . LEU A 1 90 ? 4.734 9.523 -4.266 1 96.81 90 LEU A O 1
ATOM 683 N N . THR A 1 91 ? 2.9 10.562 -3.461 1 96.19 91 THR A N 1
ATOM 684 C CA . THR A 1 91 ? 3.412 11.914 -3.68 1 96.19 91 THR A CA 1
ATOM 685 C C . THR A 1 91 ? 3.629 12.633 -2.35 1 96.19 91 THR A C 1
ATOM 687 O O . THR A 1 91 ? 2.697 12.781 -1.558 1 96.19 91 THR A O 1
ATOM 690 N N . ILE A 1 92 ? 4.859 13.078 -2.131 1 94.44 92 ILE A N 1
ATOM 691 C CA . ILE A 1 92 ? 5.25 13.797 -0.923 1 94.44 92 ILE A CA 1
ATOM 692 C C . ILE A 1 92 ? 5.918 15.117 -1.303 1 94.44 92 ILE A C 1
ATOM 694 O O . ILE A 1 92 ? 6.82 15.141 -2.141 1 94.44 92 ILE A O 1
ATOM 698 N N . PRO A 1 93 ? 5.484 16.156 -0.721 1 91.44 93 PRO A N 1
ATOM 699 C CA . PRO A 1 93 ? 6.219 17.406 -0.981 1 91.44 93 PRO A CA 1
ATOM 700 C C . PRO A 1 93 ? 7.695 17.312 -0.6 1 91.44 93 PRO A C 1
ATOM 702 O O . PRO A 1 93 ? 8.031 16.672 0.405 1 91.44 93 PRO A O 1
ATOM 705 N N . ILE A 1 94 ? 8.547 18.062 -1.291 1 87.62 94 ILE A N 1
ATOM 706 C CA . ILE A 1 94 ? 9.992 17.922 -1.13 1 87.62 94 ILE A CA 1
ATOM 707 C C . ILE A 1 94 ? 10.414 18.516 0.213 1 87.62 94 ILE A C 1
ATOM 709 O O . ILE A 1 94 ? 11.484 18.188 0.729 1 87.62 94 ILE A O 1
ATOM 713 N N . PHE A 1 95 ? 9.656 19.359 0.788 1 86.44 95 PHE A N 1
ATOM 714 C CA . PHE A 1 95 ? 10.055 20.016 2.031 1 86.44 95 PHE A CA 1
ATOM 715 C C . PHE A 1 95 ? 9.594 19.203 3.236 1 86.44 95 PHE A C 1
ATOM 717 O O . PHE A 1 95 ? 9.859 19.578 4.379 1 86.44 95 PHE A O 1
ATOM 724 N N . ALA A 1 96 ? 8.898 18.078 2.963 1 91.38 96 ALA A N 1
ATOM 725 C CA . ALA A 1 96 ? 8.539 17.203 4.07 1 91.38 96 ALA A CA 1
ATOM 726 C C . ALA A 1 96 ? 9.773 16.734 4.82 1 91.38 96 ALA A C 1
ATOM 728 O O . ALA A 1 96 ? 10.797 16.406 4.207 1 91.38 96 ALA A O 1
ATOM 729 N N . THR A 1 97 ? 9.688 16.688 6.172 1 93 97 THR A N 1
ATOM 730 C CA . THR A 1 97 ? 10.781 16.188 7.004 1 93 97 THR A CA 1
ATOM 731 C C . THR A 1 97 ? 10.719 14.672 7.117 1 93 97 THR A C 1
ATOM 733 O O . THR A 1 97 ? 9.727 14.055 6.727 1 93 97 THR A O 1
ATOM 736 N N . ASN A 1 98 ? 11.82 14.125 7.629 1 93.62 98 ASN A N 1
ATOM 737 C CA . ASN A 1 98 ? 11.828 12.688 7.855 1 93.62 98 ASN A CA 1
ATOM 738 C C . ASN A 1 98 ? 10.727 12.266 8.828 1 93.62 98 ASN A C 1
ATOM 740 O O . ASN A 1 98 ? 10.133 11.203 8.672 1 93.62 98 ASN A O 1
ATOM 744 N N . SER A 1 99 ? 10.5 13.094 9.812 1 92.81 99 SER A N 1
ATOM 745 C CA . SER A 1 99 ? 9.422 12.797 10.75 1 92.81 99 SER A CA 1
ATOM 746 C C . SER A 1 99 ? 8.07 12.758 10.047 1 92.81 99 SER A C 1
ATOM 748 O O . SER A 1 99 ? 7.227 11.914 10.359 1 92.81 99 SER A O 1
ATOM 750 N N . ASP A 1 100 ? 7.84 13.664 9.078 1 92.94 100 ASP A N 1
ATOM 751 C CA . ASP A 1 100 ? 6.617 13.648 8.281 1 92.94 100 ASP A CA 1
ATOM 752 C C . ASP A 1 100 ? 6.496 12.352 7.492 1 92.94 100 ASP A C 1
ATOM 754 O O . ASP A 1 100 ? 5.426 11.734 7.457 1 92.94 100 ASP A O 1
ATOM 758 N N . CYS A 1 101 ? 7.617 12 6.922 1 95.19 101 CYS A N 1
ATOM 759 C CA . CYS A 1 101 ? 7.621 10.805 6.086 1 95.19 101 CYS A CA 1
ATOM 760 C C . CYS A 1 101 ? 7.375 9.555 6.922 1 95.19 101 CYS A C 1
ATOM 762 O O . CYS A 1 101 ? 6.723 8.617 6.461 1 95.19 101 CYS A O 1
ATOM 764 N N . GLU A 1 102 ? 7.879 9.523 8.133 1 94.56 102 GLU A N 1
ATOM 765 C CA . GLU A 1 102 ? 7.602 8.406 9.039 1 94.56 102 GLU A CA 1
ATOM 766 C C . GLU A 1 102 ? 6.105 8.289 9.32 1 94.56 102 GLU A C 1
ATOM 768 O O . GLU A 1 102 ? 5.562 7.188 9.375 1 94.56 102 GLU A O 1
ATOM 773 N N . LEU A 1 103 ? 5.473 9.383 9.469 1 93.31 103 LEU A N 1
ATOM 774 C CA . LEU A 1 103 ? 4.035 9.398 9.703 1 93.31 103 LEU A CA 1
ATOM 775 C C . LEU A 1 103 ? 3.281 8.875 8.484 1 93.31 103 LEU A C 1
ATOM 777 O O . LEU A 1 103 ? 2.305 8.133 8.617 1 93.31 103 LEU A O 1
ATOM 781 N N . ILE A 1 104 ? 3.725 9.289 7.34 1 95.19 104 ILE A N 1
ATOM 782 C CA . ILE A 1 104 ? 3.113 8.836 6.094 1 95.19 104 ILE A CA 1
ATOM 783 C C . ILE A 1 104 ? 3.256 7.32 5.965 1 95.19 104 ILE A C 1
ATOM 785 O O . ILE A 1 104 ? 2.299 6.633 5.602 1 95.19 104 ILE A O 1
ATOM 789 N N . VAL A 1 105 ? 4.43 6.781 6.324 1 96.75 105 VAL A N 1
ATOM 790 C CA . VAL A 1 105 ? 4.664 5.34 6.277 1 96.75 105 VAL A CA 1
ATOM 791 C C . VAL A 1 105 ? 3.725 4.633 7.25 1 96.75 105 VAL A C 1
ATOM 793 O O . VAL A 1 105 ? 3.121 3.613 6.91 1 96.75 105 VAL A O 1
ATOM 796 N N . LYS A 1 106 ? 3.557 5.172 8.391 1 96.5 106 LYS A N 1
ATOM 797 C CA . LYS A 1 106 ? 2.65 4.582 9.367 1 96.5 106 LYS A CA 1
ATOM 798 C C . LYS A 1 106 ? 1.215 4.57 8.852 1 96.5 106 LYS A C 1
ATOM 800 O O . LYS A 1 106 ? 0.463 3.629 9.117 1 96.5 106 LYS A O 1
ATOM 805 N N . ALA A 1 107 ? 0.839 5.609 8.172 1 96.88 107 ALA A N 1
ATOM 806 C CA . ALA A 1 107 ? -0.499 5.652 7.586 1 96.88 107 ALA A CA 1
ATOM 807 C C . ALA A 1 107 ? -0.673 4.551 6.539 1 96.88 107 ALA A C 1
ATOM 809 O O . ALA A 1 107 ? -1.712 3.889 6.496 1 96.88 107 ALA A O 1
ATOM 810 N N . MET A 1 108 ? 0.33 4.363 5.727 1 97.81 108 MET A N 1
ATOM 811 C CA . MET A 1 108 ? 0.295 3.32 4.707 1 97.81 108 MET A CA 1
ATOM 812 C C . MET A 1 108 ? 0.198 1.938 5.348 1 97.81 108 MET A C 1
ATOM 814 O O . MET A 1 108 ? -0.553 1.082 4.875 1 97.81 108 MET A O 1
ATOM 818 N N . GLN A 1 109 ? 0.938 1.763 6.398 1 97.5 109 GLN A N 1
ATOM 819 C CA . GLN A 1 109 ? 0.912 0.495 7.121 1 97.5 109 GLN A CA 1
ATOM 820 C C . GLN A 1 109 ? -0.438 0.273 7.797 1 97.5 109 GLN A C 1
ATOM 822 O O . GLN A 1 109 ? -0.989 -0.829 7.75 1 97.5 109 GLN A O 1
ATOM 827 N N . GLY A 1 110 ? -0.939 1.248 8.375 1 97.62 110 GLY A N 1
ATOM 828 C CA . GLY A 1 110 ? -2.242 1.146 9.008 1 97.62 110 GLY A CA 1
ATOM 829 C C . GLY A 1 110 ? -3.363 0.85 8.031 1 97.62 110 GLY A C 1
ATOM 830 O O . GLY A 1 110 ? -4.316 0.144 8.367 1 97.62 110 GLY A O 1
ATOM 831 N N . LEU A 1 111 ? -3.266 1.404 6.863 1 97.81 111 LEU A N 1
ATOM 832 C CA . LEU A 1 111 ? -4.246 1.181 5.809 1 97.81 111 LEU A CA 1
ATOM 833 C C . LEU A 1 111 ? -4.441 -0.31 5.551 1 97.81 111 LEU A C 1
ATOM 835 O O . LEU A 1 111 ? -5.559 -0.761 5.301 1 97.81 111 LEU A O 1
ATOM 839 N N . LEU A 1 112 ? -3.328 -1.063 5.684 1 97.5 112 LEU A N 1
ATOM 840 C CA . LEU A 1 112 ? -3.344 -2.465 5.277 1 97.5 112 LEU A CA 1
ATOM 841 C C . LEU A 1 112 ? -3.215 -3.381 6.492 1 97.5 112 LEU A C 1
ATOM 843 O O . LEU A 1 112 ? -3 -4.586 6.344 1 97.5 112 LEU A O 1
ATOM 847 N N . LYS A 1 113 ? -3.33 -2.814 7.629 1 96.75 113 LYS A N 1
ATOM 848 C CA . LYS A 1 113 ? -3.172 -3.598 8.852 1 96.75 113 LYS A CA 1
ATOM 849 C C . LYS A 1 113 ? -4.254 -4.668 8.969 1 96.75 113 LYS A C 1
ATOM 851 O O . LYS A 1 113 ? -5.422 -4.414 8.656 1 96.75 113 LYS A O 1
ATOM 856 N N . ASP A 1 114 ? -3.871 -5.801 9.477 1 93.5 114 ASP A N 1
ATOM 857 C CA . ASP A 1 114 ? -4.82 -6.891 9.688 1 93.5 114 ASP A CA 1
ATOM 858 C C . ASP A 1 114 ? -5.977 -6.441 10.578 1 93.5 114 ASP A C 1
ATOM 860 O O . ASP A 1 114 ? -5.766 -5.785 11.602 1 93.5 114 ASP A O 1
ATOM 864 N N . GLY A 1 115 ? -7.16 -6.801 10.172 1 92.75 115 GLY A N 1
ATOM 865 C CA . GLY A 1 115 ? -8.336 -6.461 10.953 1 92.75 115 GLY A CA 1
ATOM 866 C C . GLY A 1 115 ? -9 -5.172 10.508 1 92.75 115 GLY A C 1
ATOM 867 O O . GLY A 1 115 ? -10.148 -4.898 10.875 1 92.75 115 GLY A O 1
ATOM 868 N N . ASN A 1 116 ? -8.305 -4.371 9.805 1 96 116 ASN A N 1
ATOM 869 C CA . ASN A 1 116 ? -8.914 -3.152 9.281 1 96 116 ASN A CA 1
ATOM 870 C C . ASN A 1 116 ? -9.82 -3.447 8.086 1 96 116 ASN A C 1
ATOM 872 O O . ASN A 1 116 ? -9.68 -4.48 7.434 1 96 116 ASN A O 1
ATOM 876 N N . PRO A 1 117 ? -10.711 -2.57 7.777 1 95.88 117 PRO A N 1
ATOM 877 C CA . PRO A 1 117 ? -11.766 -2.857 6.809 1 95.88 117 PRO A CA 1
ATOM 878 C C . PRO A 1 117 ? -11.227 -3.139 5.406 1 95.88 117 PRO A C 1
ATOM 880 O O . PRO A 1 117 ? -11.734 -4.023 4.715 1 95.88 117 PRO A O 1
ATOM 883 N N . ILE A 1 118 ? -10.203 -2.465 4.984 1 96.19 118 ILE A N 1
ATOM 884 C CA . ILE A 1 118 ? -9.781 -2.525 3.59 1 96.19 118 ILE A CA 1
ATOM 885 C C . ILE A 1 118 ? -9.086 -3.859 3.32 1 96.19 118 ILE A C 1
ATOM 887 O O . ILE A 1 118 ? -9.492 -4.605 2.426 1 96.19 118 ILE A O 1
ATOM 891 N N . PRO A 1 119 ? -8.039 -4.25 4.133 1 96.62 119 PRO A N 1
ATOM 892 C CA . PRO A 1 119 ? -7.484 -5.582 3.877 1 96.62 119 PRO A CA 1
ATOM 893 C C . PRO A 1 119 ? -8.5 -6.695 4.094 1 96.62 119 PRO A C 1
ATOM 895 O O . PRO A 1 119 ? -8.461 -7.719 3.406 1 96.62 119 PRO A O 1
ATOM 898 N N . SER A 1 120 ? -9.445 -6.52 4.992 1 95.5 120 SER A N 1
ATOM 899 C CA . SER A 1 120 ? -10.484 -7.516 5.207 1 95.5 120 SER A CA 1
ATOM 900 C C . SER A 1 120 ? -11.375 -7.664 3.975 1 95.5 120 SER A C 1
ATOM 902 O O . SER A 1 120 ? -11.719 -8.781 3.586 1 95.5 120 SER A O 1
ATOM 904 N N . ALA A 1 121 ? -11.742 -6.582 3.391 1 94.44 121 ALA A N 1
ATOM 905 C CA . ALA A 1 121 ? -12.57 -6.617 2.184 1 94.44 121 ALA A CA 1
ATOM 906 C C . ALA A 1 121 ? -11.828 -7.285 1.031 1 94.44 121 ALA A C 1
ATOM 908 O O . ALA A 1 121 ? -12.398 -8.102 0.305 1 94.44 121 ALA A O 1
ATOM 909 N N . ILE A 1 122 ? -10.57 -6.941 0.833 1 95.06 122 ILE A N 1
ATOM 910 C CA . ILE A 1 122 ? -9.773 -7.527 -0.238 1 95.06 122 ILE A CA 1
ATOM 911 C C . ILE A 1 122 ? -9.641 -9.031 -0.019 1 95.06 122 ILE A C 1
ATOM 913 O O . ILE A 1 122 ? -9.844 -9.82 -0.945 1 95.06 122 ILE A O 1
ATOM 917 N N . ALA A 1 123 ? -9.312 -9.438 1.204 1 94.69 123 ALA A N 1
ATOM 918 C CA . ALA A 1 123 ? -9.117 -10.852 1.524 1 94.69 123 ALA A CA 1
ATOM 919 C C . ALA A 1 123 ? -10.391 -11.648 1.281 1 94.69 123 ALA A C 1
ATOM 921 O O . ALA A 1 123 ? -10.336 -12.812 0.893 1 94.69 123 ALA A O 1
ATOM 922 N N . ALA A 1 124 ? -11.469 -10.953 1.505 1 92 124 ALA A N 1
ATOM 923 C CA . ALA A 1 124 ? -12.766 -11.609 1.346 1 92 124 ALA A CA 1
ATOM 924 C C . ALA A 1 124 ? -13.273 -11.477 -0.087 1 92 124 ALA A C 1
ATOM 926 O O . ALA A 1 124 ? -14.375 -11.938 -0.407 1 92 124 ALA A O 1
ATOM 927 N N . ASN A 1 125 ? -12.438 -10.859 -0.9 1 87.88 125 ASN A N 1
ATOM 928 C CA . ASN A 1 125 ? -12.836 -10.625 -2.285 1 87.88 125 ASN A CA 1
ATOM 929 C C . ASN A 1 125 ? -14.203 -9.953 -2.375 1 87.88 125 ASN A C 1
ATOM 931 O O . ASN A 1 125 ? -15.055 -10.367 -3.156 1 87.88 125 ASN A O 1
ATOM 935 N N . SER A 1 126 ? -14.336 -8.961 -1.484 1 85 126 SER A N 1
ATOM 936 C CA . SER A 1 126 ? -15.633 -8.305 -1.361 1 85 126 SER A CA 1
ATOM 937 C C . SER A 1 126 ? -15.492 -6.789 -1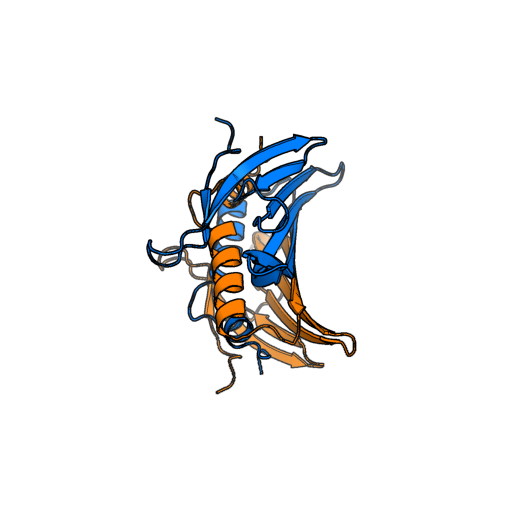.45 1 85 126 SER A C 1
ATOM 939 O O . SER A 1 126 ? -14.375 -6.27 -1.552 1 85 126 SER A O 1
ATOM 941 N N . GLY A 1 127 ? -16.609 -6.125 -1.599 1 83.25 127 GLY A N 1
ATOM 942 C CA . GLY A 1 127 ? -16.609 -4.676 -1.452 1 83.25 127 GLY A CA 1
ATOM 943 C C . GLY A 1 127 ? -16.547 -4.223 -0.006 1 83.25 127 GLY A C 1
ATOM 944 O O . GLY A 1 127 ? -16.422 -5.047 0.903 1 83.25 127 GLY A O 1
ATOM 945 N N . ILE A 1 128 ? -16.344 -2.951 0.194 1 81 128 ILE A N 1
ATOM 946 C CA . ILE A 1 128 ? -16.25 -2.375 1.53 1 81 128 ILE A CA 1
ATOM 947 C C . ILE A 1 128 ? -17.641 -2.238 2.135 1 81 128 ILE A C 1
ATOM 949 O O . ILE A 1 128 ? -17.797 -2.23 3.357 1 81 128 ILE A O 1
ATOM 953 N N . TYR A 1 129 ? -18.719 -2.529 1.358 1 73.06 129 TYR A N 1
ATOM 954 C CA . TYR A 1 129 ? -20.078 -2.416 1.888 1 73.06 129 TYR A CA 1
ATOM 955 C C . TYR A 1 129 ? -20.578 -3.76 2.402 1 73.06 129 TYR A C 1
ATOM 957 O O . TYR A 1 129 ? -20.109 -4.812 1.96 1 73.06 129 TYR A O 1
ATOM 965 N N . ALA B 1 1 ? -21.875 -8.336 7.703 1 42.28 1 ALA B N 1
ATOM 966 C CA . ALA B 1 1 ? -21.516 -7.207 8.555 1 42.28 1 ALA B CA 1
ATOM 967 C C . ALA B 1 1 ? -20.719 -6.168 7.77 1 42.28 1 ALA B C 1
ATOM 969 O O . ALA B 1 1 ? -19.859 -6.52 6.949 1 42.28 1 ALA B O 1
ATOM 970 N N . SER B 1 2 ? -21.109 -4.879 7.609 1 61.97 2 SER B N 1
ATOM 971 C CA . SER B 1 2 ? -20.5 -3.828 6.805 1 61.97 2 SER B CA 1
ATOM 972 C C . SER B 1 2 ? -19.062 -3.572 7.23 1 61.97 2 SER B C 1
ATOM 974 O O . SER B 1 2 ? -18.75 -3.537 8.422 1 61.97 2 SER B O 1
ATOM 976 N N . ASN B 1 3 ? -18.016 -3.932 6.422 1 76.88 3 ASN B N 1
ATOM 977 C CA . ASN B 1 3 ? -16.609 -3.645 6.691 1 76.88 3 ASN B CA 1
ATOM 978 C C . ASN B 1 3 ? -16.344 -2.143 6.73 1 76.88 3 ASN B C 1
ATOM 980 O O . ASN B 1 3 ? -15.195 -1.717 6.883 1 76.88 3 ASN B O 1
ATOM 984 N N . PHE B 1 4 ? -17.5 -1.363 6.668 1 89.56 4 PHE B N 1
ATOM 985 C CA . PHE B 1 4 ? -17.359 0.088 6.68 1 89.56 4 PHE B CA 1
ATOM 986 C C . PHE B 1 4 ? -17.406 0.625 8.102 1 89.56 4 PHE B C 1
ATOM 988 O O . PHE B 1 4 ? -18.422 1.16 8.547 1 89.56 4 PHE B O 1
ATOM 995 N N . THR B 1 5 ? -16.328 0.404 8.883 1 93.62 5 THR B N 1
ATOM 996 C CA . THR B 1 5 ? -16.188 0.746 10.289 1 93.62 5 THR B CA 1
ATOM 997 C C . THR B 1 5 ? -14.953 1.612 10.516 1 93.62 5 THR B C 1
ATOM 999 O O . THR B 1 5 ? -14.117 1.757 9.617 1 93.62 5 THR B O 1
ATOM 1002 N N . GLN B 1 6 ? -14.953 2.227 11.68 1 95.31 6 GLN B N 1
ATOM 1003 C CA . GLN B 1 6 ? -13.781 3.018 12.039 1 95.31 6 GLN B CA 1
ATOM 1004 C C . GLN B 1 6 ? -12.555 2.127 12.242 1 95.31 6 GLN B C 1
ATOM 1006 O O . GLN B 1 6 ? -12.688 0.94 12.547 1 95.31 6 GLN B O 1
ATOM 1011 N N . PHE B 1 7 ? -11.359 2.719 11.984 1 95.19 7 PHE B N 1
ATOM 1012 C CA . PHE B 1 7 ? -10.125 1.987 12.234 1 95.19 7 PHE B CA 1
ATOM 1013 C C . PHE B 1 7 ? -8.969 2.947 12.5 1 95.19 7 PHE B C 1
ATOM 1015 O O . PHE B 1 7 ? -9.062 4.141 12.195 1 95.19 7 PHE B O 1
ATOM 1022 N N . VAL B 1 8 ? -7.91 2.42 13.109 1 95.69 8 VAL B N 1
ATOM 1023 C CA . VAL B 1 8 ? -6.695 3.189 13.359 1 95.69 8 VAL B CA 1
ATOM 1024 C C . VAL B 1 8 ? -5.844 3.225 12.094 1 95.69 8 VAL B C 1
ATOM 1026 O O . VAL B 1 8 ? -5.352 2.188 11.641 1 95.69 8 VAL B O 1
ATOM 1029 N N . LEU B 1 9 ? -5.719 4.387 11.516 1 96.81 9 LEU B N 1
ATOM 1030 C CA . LEU B 1 9 ? -4.918 4.57 10.312 1 96.81 9 LEU B CA 1
ATOM 1031 C C . LEU B 1 9 ? -3.447 4.77 10.656 1 96.81 9 LEU B C 1
ATOM 1033 O O . LEU B 1 9 ? -2.568 4.234 9.977 1 96.81 9 LEU B O 1
ATOM 1037 N N . VAL B 1 10 ? -3.201 5.582 11.68 1 95.19 10 VAL B N 1
ATOM 1038 C CA . VAL B 1 10 ? -1.839 5.789 12.156 1 95.19 10 VAL B CA 1
ATOM 1039 C C . VAL B 1 10 ? -1.713 5.297 13.594 1 95.19 10 VAL B C 1
ATOM 1041 O O . VAL B 1 10 ? -2.408 5.781 14.492 1 95.19 10 VAL B O 1
ATOM 1044 N N . ASN B 1 11 ? -0.839 4.293 13.758 1 92.19 11 ASN B N 1
ATOM 1045 C CA . ASN B 1 11 ? -0.491 3.814 15.086 1 92.19 11 ASN B CA 1
ATOM 1046 C C . ASN B 1 11 ? 0.856 4.363 15.547 1 92.19 11 ASN B C 1
ATOM 1048 O O . ASN B 1 11 ? 1.904 3.936 15.062 1 92.19 11 ASN B O 1
ATOM 1052 N N . ASP B 1 12 ? 0.794 5.352 16.391 1 83.69 12 ASP B N 1
ATOM 1053 C CA . ASP B 1 12 ? 2.014 5.965 16.906 1 83.69 12 ASP B CA 1
ATOM 1054 C C . ASP B 1 12 ? 2.254 5.566 18.359 1 83.69 12 ASP B C 1
ATOM 1056 O O . ASP B 1 12 ? 2.551 6.418 19.188 1 83.69 12 ASP B O 1
ATOM 1060 N N . GLY B 1 13 ? 2.021 4.293 18.672 1 74.75 13 GLY B N 1
ATOM 1061 C CA . GLY B 1 13 ? 2.271 3.779 20.016 1 74.75 13 GLY B CA 1
ATOM 1062 C C . GLY B 1 13 ? 1.313 4.332 21.047 1 74.75 13 GLY B C 1
ATOM 1063 O O . GLY B 1 13 ? 1.659 4.434 22.234 1 74.75 13 GLY B O 1
ATOM 1064 N N . GLY B 1 14 ? 0.064 4.781 20.656 1 70.25 14 GLY B N 1
ATOM 1065 C CA . GLY B 1 14 ? -0.96 5.223 21.594 1 70.25 14 GLY B CA 1
ATOM 1066 C C . GLY B 1 14 ? -1.027 6.73 21.734 1 70.25 14 GLY B C 1
ATOM 1067 O O . GLY B 1 14 ? -2.115 7.301 21.828 1 70.25 14 GLY B O 1
ATOM 1068 N N . THR B 1 15 ? 0.071 7.465 21.766 1 65.25 15 THR B N 1
ATOM 1069 C CA . THR B 1 15 ? 0.045 8.891 22.078 1 65.25 15 THR B CA 1
ATOM 1070 C C . THR B 1 15 ? -0.248 9.711 20.812 1 65.25 15 THR B C 1
ATOM 1072 O O . THR B 1 15 ? -0.754 10.828 20.906 1 65.25 15 THR B O 1
ATOM 1075 N N . GLY B 1 16 ? -0.457 8.992 19.656 1 78.62 16 GLY B N 1
ATOM 1076 C CA . GLY B 1 16 ? -0.611 9.758 18.438 1 78.62 16 GLY B CA 1
ATOM 1077 C C . GLY B 1 16 ? -1.334 8.992 17.344 1 78.62 16 GLY B C 1
ATOM 1078 O O . GLY B 1 16 ? -1.104 9.227 16.156 1 78.62 16 GLY B O 1
ATOM 1079 N N . ASN B 1 17 ? -2.303 8.258 17.922 1 90.31 17 ASN B N 1
ATOM 1080 C CA . ASN B 1 17 ? -3.035 7.488 16.938 1 90.31 17 ASN B CA 1
ATOM 1081 C C . ASN B 1 17 ? -4 8.367 16.141 1 90.31 17 ASN B C 1
ATOM 1083 O O . ASN B 1 17 ? -4.59 9.297 16.688 1 90.31 17 ASN B O 1
ATOM 1087 N N . VAL B 1 18 ? -4.059 8.164 14.938 1 93.06 18 VAL B N 1
ATOM 1088 C CA . VAL B 1 18 ? -5.094 8.766 14.109 1 93.06 18 VAL B CA 1
ATOM 1089 C C . VAL B 1 18 ? -6.129 7.715 13.727 1 93.06 18 VAL B C 1
ATOM 1091 O O . VAL B 1 18 ? -5.801 6.727 13.062 1 93.06 18 VAL B O 1
ATOM 1094 N N . THR B 1 19 ? -7.312 7.949 14.211 1 94.88 19 THR B N 1
ATOM 1095 C CA . THR B 1 19 ? -8.43 7.082 13.852 1 94.88 19 THR B CA 1
ATOM 1096 C C . THR B 1 19 ? -9.305 7.738 12.781 1 94.88 19 THR B C 1
ATOM 1098 O O . THR B 1 19 ? -9.578 8.938 12.852 1 94.88 19 THR B O 1
ATOM 1101 N N . VAL B 1 20 ? -9.633 6.941 11.781 1 95.75 20 VAL B N 1
ATOM 1102 C CA . VAL B 1 20 ? -10.555 7.445 10.766 1 95.75 20 VAL B CA 1
ATOM 1103 C C . VAL B 1 20 ? -11.898 6.719 10.875 1 95.75 20 VAL B C 1
ATOM 1105 O O . VAL B 1 20 ? -11.938 5.52 11.156 1 95.75 20 VAL B O 1
ATOM 1108 N N . ALA B 1 21 ? -12.93 7.48 10.688 1 94.88 21 ALA B N 1
ATOM 1109 C CA . ALA B 1 21 ? -14.289 6.953 10.789 1 94.88 21 ALA B CA 1
ATOM 1110 C C . ALA B 1 21 ? -15.055 7.152 9.484 1 94.88 21 ALA B C 1
ATOM 1112 O O . ALA B 1 21 ? -14.758 8.07 8.719 1 94.88 21 ALA B O 1
ATOM 1113 N N . PRO B 1 22 ? -16 6.223 9.25 1 94.25 22 PRO B N 1
ATOM 1114 C CA . PRO B 1 22 ? -16.844 6.402 8.062 1 94.25 22 PRO B CA 1
ATOM 1115 C C . PRO B 1 22 ? -17.469 7.793 7.996 1 94.25 22 PRO B C 1
ATOM 1117 O O . PRO B 1 22 ? -18.016 8.281 8.992 1 94.25 22 PRO B O 1
ATOM 1120 N N . SER B 1 23 ? -17.328 8.422 6.898 1 92.94 23 SER B N 1
ATOM 1121 C CA . SER B 1 23 ? -17.875 9.766 6.734 1 92.94 23 SER B CA 1
ATOM 1122 C C . SER B 1 23 ? -18.922 9.797 5.637 1 92.94 23 SER B C 1
ATOM 1124 O O . SER B 1 23 ? -19.844 10.617 5.684 1 92.94 23 SER B O 1
ATOM 1126 N N . ASN B 1 24 ? -18.688 9.023 4.629 1 91.62 24 ASN B N 1
ATOM 1127 C CA . ASN B 1 24 ? -19.594 9.031 3.479 1 91.62 24 ASN B CA 1
ATOM 1128 C C . ASN B 1 24 ? -19.453 7.75 2.658 1 91.62 24 ASN B C 1
ATOM 1130 O O . ASN B 1 24 ? -18.391 7.125 2.643 1 91.62 24 ASN B O 1
ATOM 1134 N N . PHE B 1 25 ? -20.594 7.344 2.09 1 92.38 25 PHE B N 1
ATOM 1135 C CA . PHE B 1 25 ? -20.609 6.301 1.066 1 92.38 25 PHE B CA 1
ATOM 1136 C C . PHE B 1 25 ? -21.5 6.711 -0.105 1 92.38 25 PHE B C 1
ATOM 1138 O O . PHE B 1 25 ? -22.719 6.758 0.022 1 92.38 25 PHE B O 1
ATOM 1145 N N . ALA B 1 26 ? -20.844 7.012 -1.195 1 91.12 26 ALA B N 1
ATOM 1146 C CA . ALA B 1 26 ? -21.594 7.457 -2.371 1 91.12 26 ALA B CA 1
ATOM 1147 C C . ALA B 1 26 ? -20.969 6.906 -3.652 1 91.12 26 ALA B C 1
ATOM 1149 O O . ALA B 1 26 ? -19.75 6.852 -3.783 1 91.12 26 ALA B O 1
ATOM 1150 N N . ASN B 1 27 ? -21.812 6.441 -4.637 1 90.44 27 ASN B N 1
ATOM 1151 C CA . ASN B 1 27 ? -21.391 5.973 -5.957 1 90.44 27 ASN B CA 1
ATOM 1152 C C . ASN B 1 27 ? -20.344 4.867 -5.855 1 90.44 27 ASN B C 1
ATOM 1154 O O . ASN B 1 27 ? -19.359 4.875 -6.594 1 90.44 27 ASN B O 1
ATOM 1158 N N . GLY B 1 28 ? -20.438 4.062 -4.859 1 89.19 28 GLY B N 1
ATOM 1159 C CA . GLY B 1 28 ? -19.547 2.916 -4.707 1 89.19 28 GLY B CA 1
ATOM 1160 C C . GLY B 1 28 ? -18.219 3.27 -4.066 1 89.19 28 GLY B C 1
ATOM 1161 O O . GLY B 1 28 ? -17.297 2.455 -4.051 1 89.19 28 GLY B O 1
ATOM 1162 N N . VAL B 1 29 ? -18.109 4.508 -3.588 1 94.38 29 VAL B N 1
ATOM 1163 C CA . VAL B 1 29 ? -16.875 4.945 -2.955 1 94.38 29 VAL B CA 1
ATOM 1164 C C . VAL B 1 29 ? -17.094 5.145 -1.459 1 94.38 29 VAL B C 1
ATOM 1166 O O . VAL B 1 29 ? -17.953 5.945 -1.055 1 94.38 29 VAL B O 1
ATOM 1169 N N . ALA B 1 30 ? -16.391 4.355 -0.624 1 95.56 30 ALA B N 1
ATOM 1170 C CA . ALA B 1 30 ? -16.375 4.535 0.826 1 95.56 30 ALA B CA 1
ATOM 1171 C C . ALA B 1 30 ? -15.352 5.586 1.243 1 95.56 30 ALA B C 1
ATOM 1173 O O . ALA B 1 30 ? -14.234 5.609 0.729 1 95.56 30 ALA B O 1
ATOM 1174 N N . GLU B 1 31 ? -15.766 6.438 2.156 1 95.25 31 GLU B N 1
ATOM 1175 C CA . GLU B 1 31 ? -14.875 7.484 2.65 1 95.25 31 GLU B CA 1
ATOM 1176 C C . GLU B 1 31 ? -14.773 7.449 4.172 1 95.25 31 GLU B C 1
ATOM 1178 O O . GLU B 1 31 ? -15.789 7.363 4.863 1 95.25 31 GLU B O 1
ATOM 1183 N N . TRP B 1 32 ? -13.531 7.422 4.73 1 95.56 32 TRP B N 1
ATOM 1184 C CA . TRP B 1 32 ? -13.227 7.613 6.145 1 95.56 32 TRP B CA 1
ATOM 1185 C C . TRP B 1 32 ? -12.477 8.922 6.367 1 95.56 32 TRP B C 1
ATOM 1187 O O . TRP B 1 32 ? -11.617 9.297 5.559 1 95.56 32 TRP B O 1
ATOM 1197 N N . ILE B 1 33 ? -12.727 9.57 7.469 1 95.62 33 ILE B N 1
ATOM 1198 C CA . ILE B 1 33 ? -12.008 10.797 7.801 1 95.62 33 ILE B CA 1
ATOM 1199 C C . ILE B 1 33 ? -11.648 10.797 9.281 1 95.62 33 ILE B C 1
ATOM 1201 O O . ILE B 1 33 ? -12.312 10.141 10.094 1 95.62 33 ILE B O 1
ATOM 1205 N N . SER B 1 34 ? -10.555 11.43 9.688 1 93.62 34 SER B N 1
ATOM 1206 C CA . SER B 1 34 ? -10.086 11.469 11.07 1 93.62 34 SER B CA 1
ATOM 1207 C C . SER B 1 34 ? -10.758 12.586 11.852 1 93.62 34 SER B C 1
ATOM 1209 O O . SER B 1 34 ? -10.836 12.539 13.086 1 93.62 34 SER B O 1
ATOM 1211 N N . SER B 1 35 ? -10.781 13.672 11.391 1 77.38 35 SER B N 1
ATOM 1212 C CA . SER B 1 35 ? -11.32 14.836 12.094 1 77.38 35 SER B CA 1
ATOM 1213 C C . SER B 1 35 ? -12.484 15.453 11.336 1 77.38 35 SER B C 1
ATOM 1215 O O . SER B 1 35 ? -12.672 15.188 10.148 1 77.38 35 SER B O 1
ATOM 1217 N N . ASN B 1 36 ? -13.102 16.078 12.266 1 64.25 36 ASN B N 1
ATOM 1218 C CA . ASN B 1 36 ? -14.25 16.781 11.695 1 64.25 36 ASN B CA 1
ATOM 1219 C C . ASN B 1 36 ? -13.82 18 10.906 1 64.25 36 ASN B C 1
ATOM 1221 O O . ASN B 1 36 ? -14.578 18.531 10.094 1 64.25 36 ASN B O 1
ATOM 1225 N N . SER B 1 37 ? -12.555 18.438 11.281 1 70.38 37 SER B N 1
ATOM 1226 C CA . SER B 1 37 ? -12.062 19.516 10.414 1 70.38 37 SER B CA 1
ATOM 1227 C C . SER B 1 37 ? -11.438 18.953 9.141 1 70.38 37 SER B C 1
ATOM 1229 O O . SER B 1 37 ? -10.367 18.344 9.188 1 70.38 37 SER B O 1
ATOM 1231 N N . ARG B 1 38 ? -12.062 19.156 8.023 1 69.69 38 ARG B N 1
ATOM 1232 C CA . ARG B 1 38 ? -11.703 18.531 6.754 1 69.69 38 ARG B CA 1
ATOM 1233 C C . ARG B 1 38 ? -10.312 18.969 6.305 1 69.69 38 ARG B C 1
ATOM 1235 O O . ARG B 1 38 ? -9.602 18.203 5.652 1 69.69 38 ARG B O 1
ATOM 1242 N N . SER B 1 39 ? -9.938 20.203 6.734 1 76.62 39 SER B N 1
ATOM 1243 C CA . SER B 1 39 ? -8.648 20.703 6.25 1 76.62 39 SER B CA 1
ATOM 1244 C C . SER B 1 39 ? -7.492 19.969 6.91 1 76.62 39 SER B C 1
ATOM 1246 O O . SER B 1 39 ? -6.402 19.859 6.34 1 76.62 39 SER B O 1
ATOM 1248 N N . GLN B 1 40 ? -7.777 19.375 8.047 1 82.56 40 GLN B N 1
ATOM 1249 C CA . GLN B 1 40 ? -6.715 18.719 8.797 1 82.56 40 GLN B CA 1
ATOM 1250 C C . GLN B 1 40 ? -6.941 17.203 8.867 1 82.56 40 GLN B C 1
ATOM 1252 O O . GLN B 1 40 ? -6.211 16.5 9.555 1 82.56 40 GLN B O 1
ATOM 1257 N N . ALA B 1 41 ? -7.91 16.906 8.125 1 91.62 41 ALA B N 1
ATOM 1258 C CA . ALA B 1 41 ? -8.328 15.508 8.281 1 91.62 41 ALA B CA 1
ATOM 1259 C C . ALA B 1 41 ? -7.465 14.578 7.438 1 91.62 41 ALA B C 1
ATOM 1261 O O . ALA B 1 41 ? -7.109 14.906 6.305 1 91.62 41 ALA B O 1
ATOM 1262 N N . TYR B 1 42 ? -7.109 13.508 8.07 1 94.69 42 TYR B N 1
ATOM 1263 C CA . TYR B 1 42 ? -6.73 12.352 7.258 1 94.69 42 TYR B CA 1
ATOM 1264 C C . TYR B 1 42 ? -7.934 11.797 6.508 1 94.69 42 TYR B C 1
ATOM 1266 O O . TYR B 1 42 ? -9.031 11.695 7.066 1 94.69 42 TYR B O 1
ATOM 1274 N N . LYS B 1 43 ? -7.762 11.523 5.262 1 95.75 43 LYS B N 1
ATOM 1275 C CA . LYS B 1 43 ? -8.859 10.992 4.461 1 95.75 43 LYS B CA 1
ATOM 1276 C C . LYS B 1 43 ? -8.453 9.695 3.762 1 95.75 43 LYS B C 1
ATOM 1278 O O . LYS B 1 43 ? -7.348 9.594 3.225 1 95.75 43 LYS B O 1
ATOM 1283 N N . VAL B 1 44 ? -9.297 8.719 3.83 1 96.75 44 VAL B N 1
ATOM 1284 C CA . VAL B 1 44 ? -9.164 7.465 3.104 1 96.75 44 VAL B CA 1
ATOM 1285 C C . VAL B 1 44 ? -10.406 7.223 2.25 1 96.75 44 VAL B C 1
ATOM 1287 O O . VAL B 1 44 ? -11.531 7.363 2.732 1 96.75 44 VAL B O 1
ATOM 1290 N N . THR B 1 45 ? -10.234 6.984 0.996 1 97.06 45 THR B N 1
ATOM 1291 C CA . THR B 1 45 ? -11.344 6.516 0.171 1 97.06 45 THR B CA 1
ATOM 1292 C C . THR B 1 45 ? -11.016 5.164 -0.453 1 97.06 45 THR B C 1
ATOM 1294 O O . THR B 1 45 ? -9.852 4.867 -0.737 1 97.06 45 THR B O 1
ATOM 1297 N N . CYS B 1 46 ? -11.984 4.336 -0.63 1 96.5 46 CYS B N 1
ATOM 1298 C CA . CYS B 1 46 ? -11.836 3.023 -1.249 1 96.5 46 CYS B CA 1
ATOM 1299 C C . CYS B 1 46 ? -13.039 2.693 -2.125 1 96.5 46 CYS B C 1
ATOM 1301 O O . CYS B 1 46 ? -14.188 2.889 -1.713 1 96.5 46 CYS B O 1
ATOM 1303 N N . SER B 1 47 ? -12.805 2.275 -3.275 1 95.12 47 SER B N 1
ATOM 1304 C CA . SER B 1 47 ? -13.852 1.769 -4.156 1 95.12 47 SER B CA 1
ATOM 1305 C C . SER B 1 47 ? -13.43 0.458 -4.816 1 95.12 47 SER B C 1
ATOM 1307 O O . SER B 1 47 ? -12.242 0.168 -4.93 1 95.12 47 SER B O 1
ATOM 1309 N N . VAL B 1 48 ? -14.414 -0.34 -5.172 1 92.44 48 VAL B N 1
ATOM 1310 C CA . VAL B 1 48 ? -14.203 -1.6 -5.879 1 92.44 48 VAL B CA 1
ATOM 1311 C C . VAL B 1 48 ? -15.086 -1.651 -7.125 1 92.44 48 VAL B C 1
ATOM 1313 O O . VAL B 1 48 ? -16.266 -1.299 -7.07 1 92.44 48 VAL B O 1
ATOM 1316 N N . ARG B 1 49 ? -14.477 -1.841 -8.164 1 89.06 49 ARG B N 1
ATOM 1317 C CA . ARG B 1 49 ? -15.219 -2.018 -9.406 1 89.06 49 ARG B CA 1
ATOM 1318 C C . ARG B 1 49 ? -14.914 -3.367 -10.039 1 89.06 49 ARG B C 1
ATOM 1320 O O . ARG B 1 49 ? -13.758 -3.805 -10.055 1 89.06 49 ARG B O 1
ATOM 1327 N N . GLN B 1 50 ? -15.992 -4.059 -10.312 1 82 50 GLN B N 1
ATOM 1328 C CA . GLN B 1 50 ? -15.836 -5.289 -11.078 1 82 50 GLN B CA 1
ATOM 1329 C C . GLN B 1 50 ? -16.078 -5.047 -12.57 1 82 50 GLN B C 1
ATOM 1331 O O . GLN B 1 50 ? -17.062 -4.43 -12.953 1 82 50 GLN B O 1
ATOM 1336 N N . SER B 1 51 ? -15.016 -5.035 -13.297 1 67.12 51 SER B N 1
ATOM 1337 C CA . SER B 1 51 ? -15.242 -4.902 -14.734 1 67.12 51 SER B CA 1
ATOM 1338 C C . SER B 1 51 ? -15.711 -6.215 -15.344 1 67.12 51 SER B C 1
ATOM 1340 O O . SER B 1 51 ? -15.523 -7.281 -14.758 1 67.12 51 SER B O 1
ATOM 1342 N N . SER B 1 52 ? -16.578 -6.047 -16.328 1 58.09 52 SER B N 1
ATOM 1343 C CA . SER B 1 52 ? -17.141 -7.168 -17.078 1 58.09 52 SER B CA 1
ATOM 1344 C C . SER B 1 52 ? -16.062 -8.164 -17.469 1 58.09 52 SER B C 1
ATOM 1346 O O . SER B 1 52 ? -16.312 -9.375 -17.516 1 58.09 52 SER B O 1
ATOM 1348 N N . ALA B 1 53 ? -14.922 -7.504 -17.906 1 56.19 53 ALA B N 1
ATOM 1349 C CA . ALA B 1 53 ? -14.016 -8.312 -18.719 1 56.19 53 ALA B CA 1
ATOM 1350 C C . ALA B 1 53 ? -13.094 -9.156 -17.844 1 56.19 53 ALA B C 1
ATOM 1352 O O . ALA B 1 53 ? -12.109 -9.719 -18.328 1 56.19 53 ALA B O 1
ATOM 1353 N N . GLN B 1 54 ? -13.289 -9.344 -16.25 1 82 54 GLN B N 1
ATOM 1354 C CA . GLN B 1 54 ? -12.508 -10.453 -15.703 1 82 54 GLN B CA 1
ATOM 1355 C C . GLN B 1 54 ? -11.703 -10.016 -14.484 1 82 54 GLN B C 1
ATOM 1357 O O . GLN B 1 54 ? -11.086 -10.844 -13.812 1 82 54 GLN B O 1
ATOM 1362 N N . ASN B 1 55 ? -11.75 -8.734 -14.211 1 90.5 55 ASN B N 1
ATOM 1363 C CA . ASN B 1 55 ? -10.922 -8.352 -13.062 1 90.5 55 ASN B CA 1
ATOM 1364 C C . ASN B 1 55 ? -11.727 -7.555 -12.047 1 90.5 55 ASN B C 1
ATOM 1366 O O . ASN B 1 55 ? -12.703 -6.895 -12.391 1 90.5 55 ASN B O 1
ATOM 1370 N N . ARG B 1 56 ? -11.445 -7.75 -10.836 1 91.94 56 ARG B N 1
ATOM 1371 C CA . ARG B 1 56 ? -11.828 -6.848 -9.758 1 91.94 56 ARG B CA 1
ATOM 1372 C C . ARG B 1 56 ? -10.734 -5.824 -9.484 1 91.94 56 ARG B C 1
ATOM 1374 O O . ARG B 1 56 ? -9.562 -6.18 -9.336 1 91.94 56 ARG B O 1
ATOM 1381 N N . LYS B 1 57 ? -11.148 -4.586 -9.523 1 94.06 57 LYS B N 1
ATOM 1382 C CA . LYS B 1 57 ? -10.18 -3.504 -9.336 1 94.06 57 LYS B CA 1
ATOM 1383 C C . LYS B 1 57 ? -10.5 -2.699 -8.078 1 94.06 57 LYS B C 1
ATOM 1385 O O . LYS B 1 57 ? -11.602 -2.148 -7.949 1 94.06 57 LYS B O 1
ATOM 1390 N N . TYR B 1 58 ? -9.594 -2.721 -7.086 1 95.31 58 TYR B N 1
ATOM 1391 C CA . TYR B 1 58 ? -9.68 -1.854 -5.918 1 95.31 58 TYR B CA 1
ATOM 1392 C C . TYR B 1 58 ? -8.906 -0.556 -6.141 1 95.31 58 TYR B C 1
ATOM 1394 O O . TYR B 1 58 ? -7.766 -0.577 -6.605 1 95.31 58 TYR B O 1
AT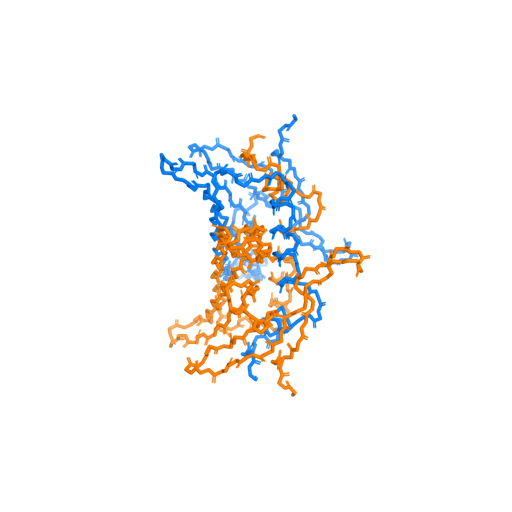OM 1402 N N . THR B 1 59 ? -9.586 0.581 -5.922 1 96.69 59 THR B N 1
ATOM 1403 C CA . THR B 1 59 ? -8.93 1.885 -5.914 1 96.69 59 THR B CA 1
ATOM 1404 C C . THR B 1 59 ? -8.977 2.502 -4.52 1 96.69 59 THR B C 1
ATOM 1406 O O . THR B 1 59 ? -10.055 2.721 -3.965 1 96.69 59 THR B O 1
ATOM 1409 N N . ILE B 1 60 ? -7.773 2.729 -3.93 1 97.75 60 ILE B N 1
ATOM 1410 C CA . ILE B 1 60 ? -7.652 3.275 -2.584 1 97.75 60 ILE B CA 1
ATOM 1411 C C . ILE B 1 60 ? -6.836 4.566 -2.625 1 97.75 60 ILE B C 1
ATOM 1413 O O . ILE B 1 60 ? -5.77 4.613 -3.242 1 97.75 60 ILE B O 1
ATOM 1417 N N . LYS B 1 61 ? -7.34 5.578 -2.041 1 98.31 61 LYS B N 1
ATOM 1418 C CA . LYS B 1 61 ? -6.633 6.848 -1.929 1 98.31 61 LYS B CA 1
ATOM 1419 C C . LYS B 1 61 ? -6.504 7.281 -0.47 1 98.31 61 LYS B C 1
ATOM 1421 O O . LYS B 1 61 ? -7.445 7.125 0.313 1 98.31 61 LYS B O 1
ATOM 1426 N N . VAL B 1 62 ? -5.348 7.738 -0.097 1 97.62 62 VAL B N 1
ATOM 1427 C CA . VAL B 1 62 ? -5.086 8.242 1.247 1 97.62 62 VAL B CA 1
ATOM 1428 C C . VAL B 1 62 ? -4.504 9.648 1.167 1 97.62 62 VAL B C 1
ATOM 1430 O O . VAL B 1 62 ? -3.617 9.914 0.349 1 97.62 62 VAL B O 1
ATOM 1433 N N . GLU B 1 63 ? -5.027 10.516 1.907 1 96.25 63 GLU B N 1
ATOM 1434 C CA . GLU B 1 63 ? -4.473 11.852 2.113 1 96.25 63 GLU B CA 1
ATOM 1435 C C . GLU B 1 63 ? -3.975 12.031 3.547 1 96.25 63 GLU B C 1
ATOM 1437 O O . GLU B 1 63 ? -4.719 11.797 4.5 1 96.25 63 GLU B O 1
ATOM 1442 N N . VAL B 1 64 ? -2.738 12.406 3.701 1 94.25 64 VAL B N 1
ATOM 1443 C CA . VAL B 1 64 ? -2.115 12.672 4.996 1 94.25 64 VAL B CA 1
ATOM 1444 C C . VAL B 1 64 ? -1.702 14.133 5.082 1 94.25 64 VAL B C 1
ATOM 1446 O O . VAL B 1 64 ? -0.756 14.562 4.414 1 94.25 64 VAL B O 1
ATOM 1449 N N . PRO B 1 65 ? -2.322 14.867 5.895 1 92.94 65 PRO B N 1
ATOM 1450 C CA . PRO B 1 65 ? -2.012 16.297 6.012 1 92.94 65 PRO B CA 1
ATOM 1451 C C . PRO B 1 65 ? -0.843 16.562 6.957 1 92.94 65 PRO B C 1
ATOM 1453 O O . PRO B 1 65 ? -0.576 15.773 7.863 1 92.94 65 PRO B O 1
ATOM 1456 N N . LYS B 1 66 ? -0.186 17.578 6.707 1 91.12 66 LYS B N 1
ATOM 1457 C CA . LYS B 1 66 ? 0.688 18.234 7.676 1 91.12 66 LYS B CA 1
ATOM 1458 C C . LYS B 1 66 ? 0.034 19.5 8.242 1 91.12 66 LYS B C 1
ATOM 1460 O O . LYS B 1 66 ? -0.33 20.406 7.492 1 91.12 66 LYS B O 1
ATOM 1465 N N . VAL B 1 67 ? -0.114 19.406 9.508 1 83.88 67 VAL B N 1
ATOM 1466 C CA . VAL B 1 67 ? -0.76 20.547 10.156 1 83.88 67 VAL B CA 1
ATOM 1467 C C . VAL B 1 67 ? 0.3 21.484 10.727 1 83.88 67 VAL B C 1
ATOM 1469 O O . VAL B 1 67 ? 1.288 21.047 11.312 1 83.88 67 VAL B O 1
ATOM 1472 N N . ALA B 1 68 ? 0.213 22.734 10.383 1 83.38 68 ALA B N 1
ATOM 1473 C CA . ALA B 1 68 ? 1.061 23.781 10.938 1 83.38 68 ALA B CA 1
ATOM 1474 C C . ALA B 1 68 ? 0.229 24.828 11.68 1 83.38 68 ALA B C 1
ATOM 1476 O O . ALA B 1 68 ? -0.973 24.953 11.445 1 83.38 68 ALA B O 1
ATOM 1477 N N . THR B 1 69 ? 0.925 25.328 12.672 1 83.25 69 THR B N 1
ATOM 1478 C CA . THR B 1 69 ? 0.271 26.391 13.43 1 83.25 69 THR B CA 1
ATOM 1479 C C . THR B 1 69 ? 0.508 27.75 12.766 1 83.25 69 THR B C 1
ATOM 1481 O O . THR B 1 69 ? 1.638 28.078 12.398 1 83.25 69 THR B O 1
ATOM 1484 N N . GLN B 1 70 ? -0.572 28.422 12.445 1 81.81 70 GLN B N 1
ATOM 1485 C CA . GLN B 1 70 ? -0.474 29.781 11.93 1 81.81 70 GLN B CA 1
ATOM 1486 C C . GLN B 1 70 ? -1.093 30.781 12.898 1 81.81 70 GLN B C 1
ATOM 1488 O O . GLN B 1 70 ? -2.139 30.516 13.492 1 81.81 70 GLN B O 1
ATOM 1493 N N . THR B 1 71 ? -0.292 31.75 13.242 1 85.88 71 THR B N 1
ATOM 1494 C CA . THR B 1 71 ? -0.798 32.812 14.109 1 85.88 71 THR B CA 1
ATOM 1495 C C . THR B 1 71 ? -1.563 33.844 13.297 1 85.88 71 THR B C 1
ATOM 1497 O O . THR B 1 71 ? -1 34.5 12.406 1 85.88 71 THR B O 1
ATOM 1500 N N . VAL B 1 72 ? -2.889 33.844 13.492 1 81.19 72 VAL B N 1
ATOM 1501 C CA . VAL B 1 72 ? -3.725 34.875 12.859 1 81.19 72 VAL B CA 1
ATOM 1502 C C . VAL B 1 72 ? -4.406 35.719 13.93 1 81.19 72 VAL B C 1
ATOM 1504 O O . VAL B 1 72 ? -5.164 35.188 14.75 1 81.19 72 VAL B O 1
ATOM 1507 N N . GLY B 1 73 ? -4.129 37.031 13.805 1 88.12 73 GLY B N 1
ATOM 1508 C CA . GLY B 1 73 ? -4.703 37.938 14.773 1 88.12 73 GLY B CA 1
ATOM 1509 C C . GLY B 1 73 ? -4.383 37.562 16.203 1 88.12 73 GLY B C 1
ATOM 1510 O O . GLY B 1 73 ? -5.234 37.688 17.094 1 88.12 73 GLY B O 1
ATOM 1511 N N . GLY B 1 74 ? -3.24 37 16.438 1 87.81 74 GLY B N 1
ATOM 1512 C CA . GLY B 1 74 ? -2.812 36.656 17.781 1 87.81 74 GLY B CA 1
ATOM 1513 C C . GLY B 1 74 ? -3.285 35.281 18.234 1 87.81 74 GLY B C 1
ATOM 1514 O O . GLY B 1 74 ? -2.957 34.844 19.344 1 87.81 74 GLY B O 1
ATOM 1515 N N . VAL B 1 75 ? -4.188 34.781 17.422 1 87.19 75 VAL B N 1
ATOM 1516 C CA . VAL B 1 75 ? -4.684 33.438 17.766 1 87.19 75 VAL B CA 1
ATOM 1517 C C . VAL B 1 75 ? -3.939 32.406 16.953 1 87.19 75 VAL B C 1
ATOM 1519 O O . VAL B 1 75 ? -3.732 32.562 15.742 1 87.19 75 VAL B O 1
ATOM 1522 N N . GLU B 1 76 ? -3.416 31.312 17.672 1 84.31 76 GLU B N 1
ATOM 1523 C CA . GLU B 1 76 ? -2.773 30.188 17 1 84.31 76 GLU B CA 1
ATOM 1524 C C . GLU B 1 76 ? -3.807 29.203 16.453 1 84.31 76 GLU B C 1
ATOM 1526 O O . GLU B 1 76 ? -4.594 28.641 17.234 1 84.31 76 GLU B O 1
ATOM 1531 N N . LEU B 1 77 ? -3.848 29.141 15.164 1 81.5 77 LEU B N 1
ATOM 1532 C CA . LEU B 1 77 ? -4.777 28.219 14.531 1 81.5 77 LEU B CA 1
ATOM 1533 C C . LEU B 1 77 ? -4.031 27.141 13.766 1 81.5 77 LEU B C 1
ATOM 1535 O O . LEU B 1 77 ? -3.084 27.422 13.031 1 81.5 77 LEU B O 1
ATOM 1539 N N . PRO B 1 78 ? -4.43 25.906 14.008 1 78.38 78 PRO B N 1
ATOM 1540 C CA . PRO B 1 78 ? -3.838 24.844 13.195 1 78.38 78 PRO B CA 1
ATOM 1541 C C . PRO B 1 78 ? -4.367 24.828 11.766 1 78.38 78 PRO B C 1
ATOM 1543 O O . PRO B 1 78 ? -5.578 24.922 11.547 1 78.38 78 PRO B O 1
ATOM 1546 N N . VAL B 1 79 ? -3.477 24.906 10.727 1 78.62 79 VAL B N 1
ATOM 1547 C CA . VAL B 1 79 ? -3.855 24.828 9.32 1 78.62 79 VAL B CA 1
ATOM 1548 C C . VAL B 1 79 ? -3.043 23.75 8.625 1 78.62 79 VAL B C 1
ATOM 1550 O O . VAL B 1 79 ? -1.893 23.484 8.992 1 78.62 79 VAL B O 1
ATOM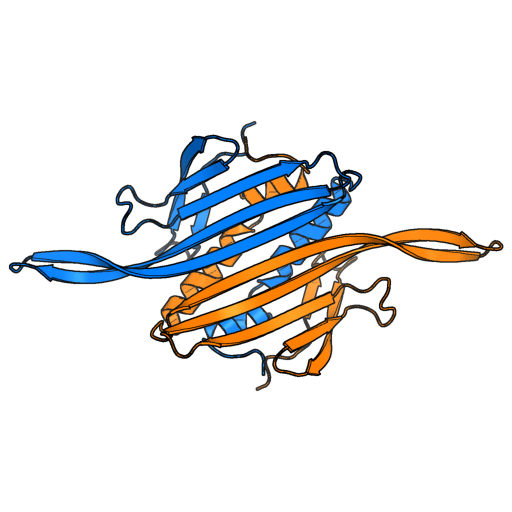 1553 N N . ALA B 1 80 ? -3.779 23.141 7.66 1 78.12 80 ALA B N 1
ATOM 1554 C CA . ALA B 1 80 ? -3.018 22.203 6.844 1 78.12 80 ALA B CA 1
ATOM 1555 C C . ALA B 1 80 ? -1.991 22.922 5.977 1 78.12 80 ALA B C 1
ATOM 1557 O O . ALA B 1 80 ? -2.354 23.734 5.125 1 78.12 80 ALA B O 1
ATOM 1558 N N . ALA B 1 81 ? -0.754 22.625 6.246 1 85.81 81 ALA B N 1
ATOM 1559 C CA . ALA B 1 81 ? 0.323 23.25 5.477 1 85.81 81 ALA B CA 1
ATOM 1560 C C . ALA B 1 81 ? 0.475 22.578 4.109 1 85.81 81 ALA B C 1
ATOM 1562 O O . ALA B 1 81 ? 0.608 23.266 3.092 1 85.81 81 ALA B O 1
ATOM 1563 N N . TRP B 1 82 ? 0.434 21.375 4.074 1 89.62 82 TRP B N 1
ATOM 1564 C CA . TRP B 1 82 ? 0.482 20.562 2.857 1 89.62 82 TRP B CA 1
ATOM 1565 C C . TRP B 1 82 ? -0.083 19.172 3.104 1 89.62 82 TRP B C 1
ATOM 1567 O O . TRP B 1 82 ? -0.46 18.844 4.227 1 89.62 82 TRP B O 1
ATOM 1577 N N . ARG B 1 83 ? -0.236 18.406 1.987 1 92.94 83 ARG B N 1
ATOM 1578 C CA . ARG B 1 83 ? -0.74 17.031 2.068 1 92.94 83 ARG B CA 1
ATOM 1579 C C . ARG B 1 83 ? 0.089 16.094 1.201 1 92.94 83 ARG B C 1
ATOM 1581 O O . ARG B 1 83 ? 0.596 16.484 0.151 1 92.94 83 ARG B O 1
ATOM 1588 N N . SER B 1 84 ? 0.293 14.953 1.738 1 94.62 84 SER B N 1
ATOM 1589 C CA . SER B 1 84 ? 0.765 13.859 0.896 1 94.62 84 SER B CA 1
ATOM 1590 C C . SER B 1 84 ? -0.399 13.031 0.363 1 94.62 84 SER B C 1
ATOM 1592 O O . SER B 1 84 ? -1.461 12.969 0.986 1 94.62 84 SER B O 1
ATOM 1594 N N . TYR B 1 85 ? -0.189 12.438 -0.835 1 96.81 85 TYR B N 1
ATOM 1595 C CA . TYR B 1 85 ? -1.234 11.664 -1.498 1 96.81 85 TYR B CA 1
ATOM 1596 C C . TYR B 1 85 ? -0.738 10.273 -1.859 1 96.81 85 TYR B C 1
ATOM 1598 O O . TYR B 1 85 ? 0.331 10.117 -2.457 1 96.81 85 TYR B O 1
ATOM 1606 N N . LEU B 1 86 ? -1.484 9.289 -1.414 1 98.06 86 LEU B N 1
ATOM 1607 C CA . LEU B 1 86 ? -1.253 7.91 -1.817 1 98.06 86 LEU B CA 1
ATOM 1608 C C . LEU B 1 86 ? -2.391 7.402 -2.697 1 98.06 86 LEU B C 1
ATOM 1610 O O . LEU B 1 86 ? -3.562 7.504 -2.328 1 98.06 86 LEU B O 1
ATOM 1614 N N . ASN B 1 87 ? -2.055 6.941 -3.898 1 98.44 87 ASN B N 1
ATOM 1615 C CA . ASN B 1 87 ? -2.979 6.246 -4.789 1 98.44 87 ASN B CA 1
ATOM 1616 C C . ASN B 1 87 ? -2.58 4.785 -4.98 1 98.44 87 ASN B C 1
ATOM 1618 O O . ASN B 1 87 ? -1.465 4.496 -5.414 1 98.44 87 ASN B O 1
ATOM 1622 N N . LEU B 1 88 ? -3.479 3.859 -4.617 1 98.31 88 LEU B N 1
ATOM 1623 C CA . LEU B 1 88 ? -3.254 2.424 -4.746 1 98.31 88 LEU B CA 1
ATOM 1624 C C . LEU B 1 88 ? -4.309 1.789 -5.645 1 98.31 88 LEU B C 1
ATOM 1626 O O . LEU B 1 88 ? -5.508 1.976 -5.43 1 98.31 88 LEU B O 1
ATOM 1630 N N . GLU B 1 89 ? -3.832 1.139 -6.676 1 97.56 89 GLU B N 1
ATOM 1631 C CA . GLU B 1 89 ? -4.711 0.359 -7.543 1 97.56 89 GLU B CA 1
ATOM 1632 C C . GLU B 1 89 ? -4.34 -1.12 -7.52 1 97.56 89 GLU B C 1
ATOM 1634 O O . GLU B 1 89 ? -3.215 -1.488 -7.871 1 97.56 89 GLU B O 1
ATOM 1639 N N . LEU B 1 90 ?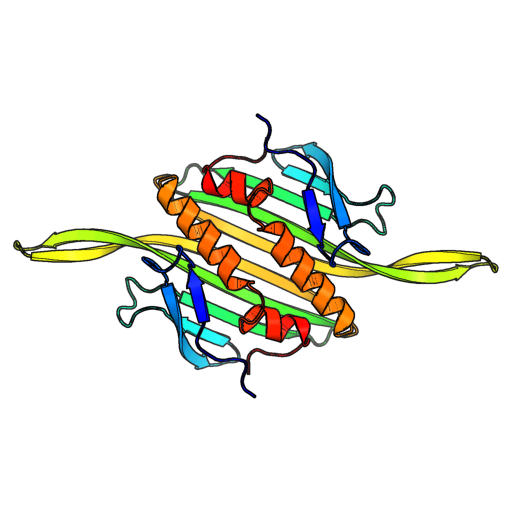 -5.289 -1.911 -7.117 1 96.81 90 LEU B N 1
ATOM 1640 C CA . LEU B 1 90 ? -5.109 -3.357 -7.066 1 96.81 90 LEU B CA 1
ATOM 1641 C C . LEU B 1 90 ? -6.051 -4.059 -8.039 1 96.81 90 LEU B C 1
ATOM 1643 O O . LEU B 1 90 ? -7.262 -3.828 -8.016 1 96.81 90 LEU B O 1
ATOM 1647 N N . THR B 1 91 ? -5.461 -4.805 -8.938 1 96.06 91 THR B N 1
ATOM 1648 C CA . THR B 1 91 ? -6.223 -5.602 -9.898 1 96.06 91 THR B CA 1
ATOM 1649 C C . THR B 1 91 ? -6.098 -7.09 -9.594 1 96.06 91 THR B C 1
ATOM 1651 O O . THR B 1 91 ? -4.988 -7.629 -9.555 1 96.06 91 THR B O 1
ATOM 1654 N N . ILE B 1 92 ? -7.227 -7.734 -9.375 1 94.38 92 ILE B N 1
ATOM 1655 C CA . ILE B 1 92 ? -7.301 -9.164 -9.086 1 94.38 92 ILE B CA 1
ATOM 1656 C C . ILE B 1 92 ? -8.258 -9.836 -10.062 1 94.38 92 ILE B C 1
ATOM 1658 O O . ILE B 1 92 ? -9.383 -9.367 -10.273 1 94.38 92 ILE B O 1
ATOM 1662 N N . PRO B 1 93 ? -7.848 -10.883 -10.648 1 91.31 93 PRO B N 1
ATOM 1663 C CA . PRO B 1 93 ? -8.812 -11.609 -11.469 1 91.31 93 PRO B CA 1
ATOM 1664 C C . PRO B 1 93 ? -10.039 -12.07 -10.68 1 91.31 93 PRO B C 1
ATOM 1666 O O . PRO B 1 93 ? -9.914 -12.461 -9.516 1 91.31 93 PRO B O 1
ATOM 1669 N N . ILE B 1 94 ? -11.188 -12.195 -11.352 1 87.44 94 ILE B N 1
ATOM 1670 C CA . ILE B 1 94 ? -12.453 -12.461 -10.68 1 87.44 94 ILE B CA 1
ATOM 1671 C C . ILE B 1 94 ? -12.484 -13.906 -10.195 1 87.44 94 ILE B C 1
ATOM 1673 O O . ILE B 1 94 ? -13.25 -14.25 -9.289 1 87.44 94 ILE B O 1
ATOM 1677 N N . PHE B 1 95 ? -11.719 -14.75 -10.742 1 86.12 95 PHE B N 1
ATOM 1678 C CA . PHE B 1 95 ? -11.766 -16.156 -10.375 1 86.12 95 PHE B CA 1
ATOM 1679 C C . PHE B 1 95 ? -10.797 -16.453 -9.234 1 86.12 95 PHE B C 1
ATOM 1681 O O . PHE B 1 95 ? -10.719 -17.578 -8.758 1 86.12 95 PHE B O 1
ATOM 1688 N N . ALA B 1 96 ? -10.062 -15.406 -8.797 1 91.44 96 ALA B N 1
ATOM 1689 C CA . ALA B 1 96 ? -9.219 -15.594 -7.617 1 91.44 96 ALA B CA 1
ATOM 1690 C C . ALA B 1 96 ? -10.047 -16.047 -6.414 1 91.44 96 ALA B C 1
ATOM 1692 O O . ALA B 1 96 ? -11.148 -15.539 -6.191 1 91.44 96 ALA B O 1
ATOM 1693 N N . THR B 1 97 ? -9.508 -17.016 -5.645 1 92.94 97 THR B N 1
ATOM 1694 C CA . THR B 1 97 ? -10.164 -17.484 -4.43 1 92.94 97 THR B CA 1
ATOM 1695 C C . THR B 1 97 ? -9.828 -16.578 -3.252 1 92.94 97 THR B C 1
ATOM 1697 O O . THR B 1 97 ? -8.938 -15.719 -3.35 1 92.94 97 THR B O 1
ATOM 1700 N N . ASN B 1 98 ? -10.594 -16.781 -2.182 1 93.69 98 ASN B N 1
ATOM 1701 C CA . ASN B 1 98 ? -10.297 -16.016 -0.973 1 93.69 98 ASN B CA 1
ATOM 1702 C C . ASN B 1 98 ? -8.875 -16.297 -0.477 1 93.69 98 ASN B C 1
ATOM 1704 O O . ASN B 1 98 ? -8.211 -15.398 0.032 1 93.69 98 ASN B O 1
ATOM 1708 N N . SER B 1 99 ? -8.477 -17.547 -0.608 1 92.88 99 SER B N 1
ATOM 1709 C CA . SER B 1 99 ? -7.113 -17.875 -0.211 1 92.88 99 SER B CA 1
ATOM 1710 C C . SER B 1 99 ? -6.09 -17.109 -1.042 1 92.88 99 SER B C 1
ATOM 1712 O O . SER B 1 99 ? -5.066 -16.672 -0.52 1 92.88 99 SER B O 1
ATOM 1714 N N . ASP B 1 100 ? -6.34 -16.938 -2.342 1 92.88 100 ASP B N 1
ATOM 1715 C CA . ASP B 1 100 ? -5.477 -16.141 -3.207 1 92.88 100 ASP B CA 1
ATOM 1716 C C . ASP B 1 100 ? -5.414 -14.688 -2.732 1 92.88 100 ASP B C 1
ATOM 1718 O O . ASP B 1 100 ? -4.332 -14.094 -2.66 1 92.88 100 ASP B O 1
ATOM 1722 N N . CYS B 1 101 ? -6.594 -14.211 -2.434 1 95.25 101 CYS B N 1
ATOM 1723 C CA . CYS B 1 101 ? -6.688 -12.812 -2.023 1 95.25 101 CYS B CA 1
ATOM 1724 C C . CYS B 1 101 ? -5.98 -12.586 -0.692 1 95.25 101 CYS B C 1
ATOM 1726 O O . CYS B 1 101 ? -5.375 -11.539 -0.477 1 95.25 101 CYS B O 1
ATOM 1728 N N . GLU B 1 102 ? -6.039 -13.547 0.204 1 94.56 102 GLU B N 1
ATOM 1729 C CA . GLU B 1 102 ? -5.297 -13.453 1.459 1 94.56 102 GLU B CA 1
ATOM 1730 C C . GLU B 1 102 ? -3.797 -13.359 1.207 1 94.56 102 GLU B C 1
ATOM 1732 O O . GLU B 1 102 ? -3.096 -12.602 1.879 1 94.56 102 GLU B O 1
ATOM 1737 N N . LEU B 1 103 ? -3.334 -14.078 0.269 1 93.31 103 LEU B N 1
ATOM 1738 C CA . LEU B 1 103 ? -1.922 -14.031 -0.092 1 93.31 103 LEU B CA 1
ATOM 1739 C C . LEU B 1 103 ? -1.548 -12.672 -0.66 1 93.31 103 LEU B C 1
ATOM 1741 O O . LEU B 1 103 ? -0.477 -12.141 -0.358 1 93.31 103 LEU B O 1
ATOM 1745 N N . ILE B 1 104 ? -2.408 -12.141 -1.479 1 95.19 104 ILE B N 1
ATOM 1746 C CA . ILE B 1 104 ? -2.186 -10.828 -2.07 1 95.19 104 ILE B CA 1
ATOM 1747 C C . ILE B 1 104 ? -2.121 -9.773 -0.97 1 95.19 104 ILE B C 1
ATOM 1749 O O . ILE B 1 104 ? -1.245 -8.906 -0.985 1 95.19 104 ILE B O 1
ATOM 1753 N N . VAL B 1 105 ? -3.01 -9.875 0.032 1 96.75 105 VAL B N 1
ATOM 1754 C CA . VAL B 1 105 ? -3.014 -8.945 1.153 1 96.75 105 VAL B CA 1
ATOM 1755 C C . VAL B 1 105 ? -1.705 -9.062 1.931 1 96.75 105 VAL B C 1
ATOM 1757 O O . VAL B 1 105 ? -1.095 -8.055 2.291 1 96.75 105 VAL B O 1
ATOM 1760 N N . LYS B 1 106 ? -1.256 -10.234 2.127 1 96.44 106 LYS B N 1
ATOM 1761 C CA . LYS B 1 106 ? 0.007 -10.445 2.83 1 96.44 106 LYS B CA 1
ATOM 1762 C C . LYS B 1 106 ? 1.172 -9.82 2.062 1 96.44 106 LYS B C 1
ATOM 1764 O O . LYS B 1 106 ? 2.107 -9.289 2.666 1 96.44 106 LYS B O 1
ATOM 1769 N N . ALA B 1 107 ? 1.129 -9.93 0.764 1 96.88 107 ALA B N 1
ATOM 1770 C CA . ALA B 1 107 ? 2.17 -9.312 -0.05 1 96.88 107 ALA B CA 1
ATOM 1771 C C . ALA B 1 107 ? 2.156 -7.793 0.105 1 96.88 107 ALA B C 1
ATOM 1773 O O . ALA B 1 107 ? 3.211 -7.164 0.225 1 96.88 107 ALA B O 1
ATOM 1774 N N . MET B 1 108 ? 0.984 -7.219 0.108 1 97.81 108 MET B N 1
ATOM 1775 C CA . MET B 1 108 ? 0.841 -5.777 0.287 1 97.81 108 MET B CA 1
ATOM 1776 C C . MET B 1 108 ? 1.362 -5.344 1.652 1 97.81 108 MET B C 1
ATOM 1778 O O . MET B 1 108 ? 2.037 -4.316 1.768 1 97.81 108 MET B O 1
ATOM 1782 N N . GLN B 1 109 ? 1.056 -6.129 2.641 1 97.5 109 GLN B N 1
ATOM 1783 C CA . GLN B 1 109 ? 1.52 -5.84 3.994 1 97.5 109 GLN B CA 1
ATOM 1784 C C . GLN B 1 109 ? 3.035 -5.984 4.098 1 97.5 109 GLN B C 1
ATOM 1786 O O . GLN B 1 109 ? 3.703 -5.148 4.707 1 97.5 109 GLN B O 1
ATOM 1791 N N . GLY B 1 110 ? 3.543 -6.965 3.533 1 97.62 110 GLY B N 1
ATOM 1792 C CA . GLY B 1 110 ? 4.984 -7.172 3.543 1 97.62 110 GLY B CA 1
ATOM 1793 C C . GLY B 1 110 ? 5.746 -6.074 2.826 1 97.62 110 GLY B C 1
ATOM 1794 O O . GLY B 1 110 ? 6.859 -5.723 3.225 1 97.62 110 GLY B O 1
ATOM 1795 N N . LEU B 1 111 ? 5.176 -5.57 1.771 1 97.75 111 LEU B N 1
ATOM 1796 C CA . LEU B 1 111 ? 5.77 -4.488 1.001 1 97.75 111 LEU B CA 1
ATOM 1797 C C . LEU B 1 111 ? 6.105 -3.303 1.901 1 97.75 111 LEU B C 1
ATOM 1799 O O . LEU B 1 111 ? 7.137 -2.648 1.715 1 97.75 111 LEU B O 1
ATOM 1803 N N . LEU B 1 112 ? 5.238 -3.092 2.914 1 97.5 112 LEU B N 1
ATOM 1804 C CA . LEU B 1 112 ? 5.344 -1.882 3.723 1 97.5 112 LEU B CA 1
ATOM 1805 C C . LEU B 1 112 ? 5.773 -2.219 5.148 1 97.5 112 LEU B C 1
ATOM 1807 O O . LEU B 1 112 ? 5.711 -1.367 6.035 1 97.5 112 LEU B O 1
ATOM 1811 N N . LYS B 1 113 ? 6.191 -3.414 5.344 1 96.81 113 LYS B N 1
ATOM 1812 C CA . LYS B 1 113 ? 6.582 -3.846 6.684 1 96.81 113 LYS B CA 1
ATOM 1813 C C . LYS B 1 113 ? 7.793 -3.064 7.18 1 96.81 113 LYS B C 1
ATOM 1815 O O . LYS B 1 113 ? 8.727 -2.807 6.418 1 96.81 113 LYS B O 1
ATOM 1820 N N . ASP B 1 114 ? 7.785 -2.785 8.445 1 93.62 114 ASP B N 1
ATOM 1821 C CA . ASP B 1 114 ? 8.914 -2.09 9.062 1 93.62 114 ASP B CA 1
ATOM 1822 C C . ASP B 1 114 ? 10.211 -2.852 8.836 1 93.62 114 ASP B C 1
ATOM 1824 O O . ASP B 1 114 ? 10.266 -4.07 9.016 1 93.62 114 ASP B O 1
ATOM 1828 N N . GLY B 1 115 ? 11.227 -2.111 8.484 1 92.69 115 GLY B N 1
ATOM 1829 C CA . GLY B 1 115 ? 12.531 -2.721 8.281 1 92.69 115 GLY B CA 1
ATOM 1830 C C . GLY B 1 115 ? 12.789 -3.117 6.84 1 92.69 115 GLY B C 1
ATOM 1831 O O . GLY B 1 115 ? 13.93 -3.379 6.457 1 92.69 115 GLY B O 1
ATOM 1832 N N . ASN B 1 116 ? 11.773 -3.229 6.066 1 95.94 116 ASN B N 1
ATOM 1833 C CA . ASN B 1 116 ? 11.961 -3.525 4.648 1 95.94 116 ASN B CA 1
ATOM 1834 C C . ASN B 1 116 ? 12.453 -2.303 3.881 1 95.94 116 ASN B C 1
ATOM 1836 O O . ASN B 1 116 ? 12.266 -1.169 4.324 1 95.94 116 ASN B O 1
ATOM 1840 N N . PRO B 1 117 ? 13.039 -2.498 2.754 1 95.75 117 PRO B N 1
ATOM 1841 C CA . PRO B 1 117 ? 13.742 -1.421 2.053 1 95.75 117 PRO B CA 1
ATOM 1842 C C . PRO B 1 117 ? 12.812 -0.283 1.636 1 95.75 117 PRO B C 1
ATOM 1844 O O . PRO B 1 117 ? 13.188 0.889 1.724 1 95.75 117 PRO B O 1
ATOM 1847 N N . ILE B 1 118 ? 11.609 -0.571 1.235 1 96.06 118 ILE B N 1
ATOM 1848 C CA . ILE B 1 118 ? 10.75 0.436 0.62 1 96.06 118 ILE B CA 1
ATOM 1849 C C . ILE B 1 118 ? 10.234 1.394 1.689 1 96.06 118 ILE B C 1
ATOM 1851 O O . ILE B 1 118 ? 10.422 2.607 1.593 1 96.06 118 ILE B O 1
ATOM 1855 N N . PRO B 1 119 ? 9.602 0.881 2.803 1 96.62 119 PRO B N 1
ATOM 1856 C CA . PRO B 1 119 ? 9.211 1.845 3.832 1 96.62 119 PRO B CA 1
ATOM 1857 C C . PRO B 1 119 ? 10.406 2.57 4.449 1 96.62 119 PRO B C 1
ATOM 1859 O O . PRO B 1 119 ? 10.289 3.738 4.832 1 96.62 119 PRO B O 1
ATOM 1862 N N . SER B 1 120 ? 11.547 1.943 4.512 1 95.44 120 SER B N 1
ATOM 1863 C CA . SER B 1 120 ? 12.742 2.596 5.027 1 95.44 120 SER B CA 1
ATOM 1864 C C . SER B 1 120 ? 13.172 3.75 4.133 1 95.44 120 SER B C 1
ATOM 1866 O O . SER B 1 120 ? 13.547 4.82 4.621 1 95.44 120 SER B O 1
ATOM 1868 N N . ALA B 1 121 ? 13.148 3.541 2.871 1 94.31 121 ALA B N 1
ATOM 1869 C CA . ALA B 1 121 ? 13.516 4.59 1.924 1 94.31 121 ALA B CA 1
ATOM 1870 C C . ALA B 1 121 ? 12.539 5.762 2.004 1 94.31 121 ALA B C 1
ATOM 1872 O O . ALA B 1 121 ? 12.961 6.926 1.995 1 94.31 121 ALA B O 1
ATOM 1873 N N . ILE B 1 122 ? 11.258 5.484 2.059 1 95 122 ILE B N 1
ATOM 1874 C CA . ILE B 1 122 ? 10.242 6.535 2.148 1 95 122 ILE B CA 1
ATOM 1875 C C . ILE B 1 122 ? 10.438 7.328 3.439 1 95 122 ILE B C 1
ATOM 1877 O O . ILE B 1 122 ? 10.438 8.562 3.424 1 95 122 ILE B O 1
ATOM 1881 N N . ALA B 1 123 ? 10.609 6.633 4.551 1 94.69 123 ALA B N 1
ATOM 1882 C CA . ALA B 1 123 ? 10.766 7.281 5.852 1 94.69 123 ALA B CA 1
ATOM 1883 C C . ALA B 1 123 ? 11.992 8.18 5.875 1 94.69 123 ALA B C 1
ATOM 1885 O O . ALA B 1 123 ? 12 9.227 6.531 1 94.69 123 ALA B O 1
ATOM 1886 N N . ALA B 1 124 ? 12.953 7.727 5.117 1 91.94 124 ALA B N 1
ATOM 1887 C CA . ALA B 1 124 ? 14.211 8.477 5.082 1 91.94 124 ALA B CA 1
ATOM 1888 C C . ALA B 1 124 ? 14.18 9.539 3.986 1 91.94 124 ALA B C 1
ATOM 1890 O O . ALA B 1 124 ? 15.172 10.242 3.773 1 91.94 124 ALA B O 1
ATOM 1891 N N . ASN B 1 125 ? 13.047 9.617 3.34 1 87.94 125 ASN B N 1
ATOM 1892 C CA . ASN B 1 125 ? 12.914 10.562 2.236 1 87.94 125 ASN B CA 1
ATOM 1893 C C . ASN B 1 125 ? 14.047 10.398 1.225 1 87.94 125 ASN B C 1
ATOM 1895 O O . ASN B 1 125 ? 14.656 11.383 0.8 1 87.94 125 ASN B O 1
ATOM 1899 N N . SER B 1 126 ? 14.297 9.125 0.967 1 85.06 126 SER B N 1
ATOM 1900 C CA . SER B 1 126 ? 15.43 8.805 0.106 1 85.06 126 SER B CA 1
ATOM 1901 C C . SER B 1 126 ? 15.016 7.883 -1.036 1 85.06 126 SER B C 1
ATOM 1903 O O . SER B 1 126 ? 13.867 7.445 -1.1 1 85.06 126 SER B O 1
ATOM 1905 N N . GLY B 1 127 ? 15.883 7.75 -2.039 1 82.44 127 GLY B N 1
ATOM 1906 C CA . GLY B 1 127 ? 15.688 6.746 -3.074 1 82.44 127 GLY B CA 1
ATOM 1907 C C . GLY B 1 127 ? 16.062 5.348 -2.629 1 82.44 127 GLY B C 1
ATOM 1908 O O . GLY B 1 127 ? 16.469 5.141 -1.48 1 82.44 127 GLY B O 1
ATOM 1909 N N . ILE B 1 128 ? 15.617 4.43 -3.59 1 78.62 128 ILE B N 1
ATOM 1910 C CA . ILE B 1 128 ? 16.016 3.045 -3.361 1 78.62 128 ILE B CA 1
ATOM 1911 C C . ILE B 1 128 ? 17.359 2.773 -4.047 1 78.62 128 ILE B C 1
ATOM 1913 O O . ILE B 1 128 ? 17.516 3.025 -5.246 1 78.62 128 ILE B O 1
ATOM 1917 N N . TYR B 1 129 ? 18.469 2.973 -3.518 1 72.5 129 TYR B N 1
ATOM 1918 C CA . TYR B 1 129 ? 19.766 2.709 -4.121 1 72.5 129 TYR B CA 1
ATOM 1919 C C . TYR B 1 129 ? 20.594 1.768 -3.252 1 72.5 129 TYR B C 1
ATOM 1921 O O . TYR B 1 129 ? 20.375 1.682 -2.041 1 72.5 129 TYR B O 1
#

InterPro domains:
  IPR002703 Levivirus coat protein [PF01819] (4-129)
  IPR015954 Bacteriophage RNA-type, capsid [G3DSA:3.30.380.10] (1-129)
  IPR015954 Bacteriophage RNA-type, capsid [SSF55405] (2-129)

Nearest PDB structures (foldseek):
  4zor-assembly1_E  TM=9.412E-01  e=3.062E-20  Emesvirus zinderi
  1aq3-assembly1_A  TM=9.368E-01  e=7.263E-20  Escherichia phage MS2
  1mst-assembly1_C  TM=9.432E-01  e=9.514E-20  Escherichia phage MS2
  2c4y-assembly1_A-15  TM=9.346E-01  e=7.263E-20  Escherichia phage MS2
  2bs0-assembly1_C  TM=9.428E-01  e=2.382E-19  Escherichia phage MS2

Foldseek 3Di:
DPPQAKDFPDDPPPPDTFIWHFDDDDPQKTKTWRDPPPQQIWIKIWGWDDPPDFKIKIKIKIKHFDWDWDQDPNDTDIGGPDIDMDIDIDIGTPPDDPVNVVVVVVVVCVVCDPPDQPVVQVVVVHDSD/DPPQAKDFPDDPPPPDTFIWHFDDDDPQKTKTWRDPPPQQIWIKIWGWDDDPPFKIKIKIKIKHFDWDWDQDPNDTDIGGPDIDMDIDIDIGGPPDDPVNVVVVVVVVCVCCDPPDQPVVQVVVVHDRD

Radius of gyration: 19.39 Å; Cα contacts (8 Å, |Δi|>4): 599; chains: 2; bounding box: 46×75×44 Å

Sequence (258 aa):
ASNFTQFVLVNDGGTGNVTVAPSNFANGVAEWISSNSRSQAYKVTCSVRQSSAQNRKYTIKVEVPKVATQTVGGVELPVAAWRSYLNLELTIPIFATNSDCELIVKAMQGLLKDGNPIPSAIAANSGIYASNFTQFVLVNDGGTGNVTVAPSNFANGVAEWISSNSRSQAYKVTCSVRQSSAQNRKYTIKVEVPKVATQTVGGVELPVAAWRSYLNLELTIPIFATNSDCELIVKAMQGLLKDGNPIPSAIAANSGIY